Protein AF-A0A7S1IGG2-F1 (afdb_monomer)

Secondary structure (DSSP, 8-state):
------TT-EEEE---SS-GGGTT-EEEEEEEETTTEEEEEETTT--EEEEEGGGEEEEPTTT--EEE------------HHHHHHHHHHHHHHHHHHTHHHHHHHHHHHHHHHH---BPPPHHHHHHHHHHHHS---HHHHHHHHHHHHHHHHHHHHB-STT-B-HHHHHHHHHHHHHHHHHHHHHHHHHHHHHHHHHHH-TTBHHHHHHHHHHHHHHHHHHHHHHHHHHHHHHHHHHHT--TT--HHHHHHHHHHHHHHHHHHHHHHHHHHHHHHHHHHHHTT---HHHHHHHHHHHHHHHHHHHHHHHHHHHHHHHHHHHHHHHHHHHHHHHHHHHHHH--

Foldseek 3Di:
DQDDQDQFFKKAFADDPPCHVRHRFIWGFHDDDPPQWTWTQTPPPRDTDIDGLQRIWTQDPVPRDTHRNDRPDPPVPPCDVVNVVVVVVVVVVVVCVVPVVLVVLLVLLQCCLVPQQFDAFDPVLVVQLVVLLVPQDCPQLVVLVVQLVVLVVQLVVQQDPPRDHDPSNVVSVVSNVVSVVSNVVSVVVSLLSNLVSLLSQALRHSVNVVVLNVLLVVLQVQLVVQLVVQLVVVVVVCVVVDDPPDDPLNVVVVSLVSSLVSSVVSLVRSLVVSLVVSLVSNVSNVDDPVSSVVVSVSSSSNSVSVSVVVSVVSVVVSVVVSVVVVVVVVVVVVVVVVVVVVVD

pLDDT: mean 89.59, std 11.82, range [34.84, 98.5]

Nearest PDB structures (foldseek):
  8i0p-assembly1_K  TM=9.020E-01  e=3.051E-02  Homo sapiens
  2ckk-assembly1_A  TM=7.744E-01  e=2.079E-02  Homo sapiens
  7abi-assembly1_7  TM=7.830E-01  e=2.734E-02  Homo sapiens
  9coj-assembly1_A  TM=7.650E-01  e=9.124E-02  Homo sapiens
  3ja6-assembly1_I  TM=2.395E-01  e=7.727E-01  Escherichia coli

Structure (mmCIF, N/CA/C/O backbone):
data_AF-A0A7S1IGG2-F1
#
_entry.id   AF-A0A7S1IGG2-F1
#
loop_
_atom_site.group_PDB
_atom_site.id
_atom_site.type_symbol
_atom_site.label_atom_id
_atom_site.label_alt_id
_atom_site.label_comp_id
_atom_site.label_asym_id
_atom_site.label_entity_id
_atom_site.label_seq_id
_atom_site.pdbx_PDB_ins_code
_atom_site.Cartn_x
_atom_site.Cartn_y
_atom_site.Cartn_z
_atom_site.occupancy
_atom_site.B_iso_or_equiv
_atom_site.auth_seq_id
_atom_site.auth_comp_id
_atom_site.auth_asym_id
_atom_site.auth_atom_id
_atom_site.pdbx_PDB_model_num
ATOM 1 N N . PHE A 1 1 ? 32.344 -9.888 -45.977 1.00 34.84 1 PHE A N 1
ATOM 2 C CA . PHE A 1 1 ? 33.758 -9.487 -45.906 1.00 34.84 1 PHE A CA 1
ATOM 3 C C . PHE A 1 1 ? 33.872 -8.243 -45.039 1.00 34.84 1 PHE A C 1
ATOM 5 O O . PHE A 1 1 ? 33.884 -7.132 -45.547 1.00 34.84 1 PHE A O 1
ATOM 12 N N . PHE A 1 2 ? 33.835 -8.428 -43.722 1.00 43.66 2 PHE A N 1
ATOM 13 C CA . PHE A 1 2 ? 34.259 -7.420 -42.754 1.00 43.66 2 PHE A CA 1
ATOM 14 C C . PHE A 1 2 ? 35.382 -8.106 -41.992 1.00 43.66 2 PHE A C 1
ATOM 16 O O . PHE A 1 2 ? 35.105 -8.991 -41.184 1.00 43.66 2 PHE A O 1
ATOM 23 N N . ASP A 1 3 ? 36.623 -7.809 -42.365 1.00 50.12 3 ASP A N 1
ATOM 24 C CA . ASP A 1 3 ? 37.786 -8.456 -41.771 1.00 50.12 3 ASP A CA 1
ATOM 25 C C . ASP A 1 3 ? 37.881 -8.056 -40.301 1.00 50.12 3 ASP A C 1
ATOM 27 O O . ASP A 1 3 ? 38.115 -6.900 -39.940 1.00 50.12 3 ASP A O 1
ATOM 31 N N . MET A 1 4 ? 37.599 -9.037 -39.446 1.00 68.75 4 MET A N 1
ATOM 32 C CA . MET A 1 4 ? 37.870 -8.969 -38.024 1.00 68.75 4 MET A CA 1
ATOM 33 C C . MET A 1 4 ? 39.382 -8.959 -37.848 1.00 68.75 4 MET A C 1
ATOM 35 O O . MET A 1 4 ? 40.045 -9.883 -38.303 1.00 68.75 4 MET A O 1
ATOM 39 N N . VAL A 1 5 ? 39.894 -7.948 -37.148 1.00 82.00 5 VAL A N 1
ATOM 40 C CA . VAL A 1 5 ? 41.278 -7.913 -36.666 1.00 82.00 5 VAL A CA 1
ATOM 41 C C . VAL A 1 5 ? 41.588 -9.239 -35.965 1.00 82.00 5 VAL A C 1
ATOM 43 O O . VAL A 1 5 ? 40.986 -9.551 -34.929 1.00 82.00 5 VAL A O 1
ATOM 46 N N . ALA A 1 6 ? 42.478 -10.034 -36.548 1.00 88.00 6 ALA A N 1
ATOM 47 C CA . ALA A 1 6 ? 42.862 -11.337 -36.040 1.00 88.00 6 ALA A CA 1
ATOM 48 C C . ALA A 1 6 ? 44.016 -11.210 -35.041 1.00 88.00 6 ALA A C 1
ATOM 50 O O . ALA A 1 6 ? 44.803 -10.261 -35.049 1.00 88.00 6 ALA A O 1
ATOM 51 N N . VAL A 1 7 ? 44.124 -12.194 -34.148 1.00 90.19 7 VAL A N 1
ATOM 52 C CA . VAL A 1 7 ? 45.322 -12.330 -33.314 1.00 90.19 7 VAL A CA 1
ATOM 53 C C . VAL A 1 7 ? 46.504 -12.612 -34.239 1.00 90.19 7 VAL A C 1
ATOM 55 O O . VAL A 1 7 ? 46.461 -13.556 -35.022 1.00 90.19 7 VAL A O 1
ATOM 58 N N . GLY A 1 8 ? 47.548 -11.793 -34.136 1.00 90.38 8 GLY A N 1
ATOM 59 C CA . GLY A 1 8 ? 48.715 -11.825 -35.015 1.00 90.38 8 GLY A CA 1
ATOM 60 C C . GLY A 1 8 ? 48.795 -10.666 -36.009 1.00 90.38 8 GLY A C 1
ATOM 61 O O . GLY A 1 8 ? 49.895 -10.400 -36.490 1.00 90.38 8 GLY A O 1
ATOM 62 N N . ASP A 1 9 ? 47.701 -9.940 -36.255 1.00 93.00 9 ASP A N 1
ATOM 63 C CA . ASP A 1 9 ? 47.701 -8.812 -37.192 1.00 93.00 9 ASP A CA 1
ATOM 64 C C . ASP A 1 9 ? 48.543 -7.640 -36.675 1.00 93.00 9 ASP A C 1
ATOM 66 O O . ASP A 1 9 ? 48.583 -7.349 -35.470 1.00 93.00 9 ASP A O 1
ATOM 70 N N . THR A 1 10 ? 49.185 -6.931 -37.606 1.00 93.12 10 THR A N 1
ATOM 71 C CA . THR A 1 10 ? 49.865 -5.667 -37.321 1.00 93.12 10 THR A CA 1
ATOM 72 C C . THR A 1 10 ? 48.882 -4.513 -37.484 1.00 93.12 10 THR A C 1
ATOM 74 O O . THR A 1 10 ? 48.269 -4.322 -38.535 1.00 93.12 10 THR A O 1
ATOM 77 N N . VAL A 1 11 ? 48.755 -3.712 -36.432 1.00 94.56 11 VAL A N 1
ATOM 78 C CA . VAL A 1 11 ? 47.875 -2.549 -36.370 1.00 94.56 11 VAL A CA 1
ATOM 79 C C . VAL A 1 11 ? 48.668 -1.284 -36.059 1.00 94.56 11 VAL A C 1
ATOM 81 O O . VAL A 1 11 ? 49.706 -1.323 -35.399 1.00 94.56 11 VAL A O 1
ATOM 84 N N . VAL A 1 12 ? 48.161 -0.143 -36.512 1.00 95.19 12 VAL A N 1
ATOM 85 C CA . VAL A 1 12 ? 48.614 1.185 -36.096 1.00 95.19 12 VAL A CA 1
ATOM 86 C C . VAL A 1 12 ? 47.643 1.720 -35.060 1.00 95.19 12 VAL A C 1
ATOM 88 O O . VAL A 1 12 ? 46.429 1.739 -35.273 1.00 95.19 12 VAL A O 1
ATOM 91 N N . VAL A 1 13 ? 48.182 2.163 -33.932 1.00 93.31 13 VAL A N 1
ATOM 92 C CA . VAL A 1 13 ? 47.396 2.765 -32.856 1.00 93.31 13 VAL A CA 1
ATOM 93 C C . VAL A 1 13 ? 47.042 4.201 -33.220 1.00 93.31 13 VAL A C 1
ATOM 95 O O . VAL A 1 13 ? 47.894 4.957 -33.677 1.00 93.31 13 VAL A O 1
ATOM 98 N N . HIS A 1 14 ? 45.803 4.621 -32.989 1.00 92.81 14 HIS A N 1
ATOM 99 C CA . HIS A 1 14 ? 45.383 5.999 -33.224 1.00 92.81 14 HIS A CA 1
ATOM 100 C C . HIS A 1 14 ? 44.313 6.438 -32.214 1.00 92.81 14 HIS A C 1
ATOM 102 O O . HIS A 1 14 ? 43.625 5.617 -31.615 1.00 92.81 14 HIS A O 1
ATOM 108 N N . GLY A 1 15 ? 44.149 7.749 -32.009 1.00 90.25 15 GLY A N 1
ATOM 109 C CA . GLY A 1 15 ? 43.026 8.298 -31.240 1.00 90.25 15 GLY A CA 1
ATOM 110 C C . GLY A 1 15 ? 43.069 8.083 -29.719 1.00 90.25 15 GLY A C 1
ATOM 111 O O . GLY A 1 15 ? 42.089 8.386 -29.034 1.00 90.25 15 GLY A O 1
ATOM 112 N N . LEU A 1 16 ? 44.184 7.615 -29.145 1.00 90.50 16 LEU A N 1
ATOM 113 C CA . LEU A 1 16 ? 44.326 7.489 -27.694 1.00 90.50 16 LEU A CA 1
ATOM 114 C C . LEU A 1 16 ? 44.445 8.871 -27.041 1.00 90.50 16 LEU A C 1
ATOM 116 O O . LEU A 1 16 ? 45.382 9.621 -27.311 1.00 90.50 16 LEU A O 1
ATOM 120 N N . ARG A 1 17 ? 43.502 9.197 -26.147 1.00 87.31 17 ARG A N 1
ATOM 121 C CA . ARG A 1 17 ? 43.499 10.462 -25.386 1.00 87.31 17 ARG A CA 1
ATOM 122 C C . ARG A 1 17 ? 44.396 10.420 -24.149 1.00 87.31 17 ARG A C 1
ATOM 124 O O . ARG A 1 17 ? 45.065 11.397 -23.853 1.00 87.31 17 ARG A O 1
ATOM 131 N N . SER A 1 18 ? 44.393 9.300 -23.426 1.00 86.62 18 SER A N 1
ATOM 132 C CA . SER A 1 18 ? 45.139 9.121 -22.169 1.00 86.62 18 SER A CA 1
ATOM 133 C C . SER A 1 18 ? 46.575 8.631 -22.365 1.00 86.62 18 SER A C 1
ATOM 135 O O . SER A 1 18 ? 47.336 8.580 -21.407 1.00 86.62 18 SER A O 1
ATOM 137 N N . ALA A 1 19 ? 46.922 8.222 -23.584 1.00 90.69 19 ALA A N 1
ATOM 138 C CA . ALA A 1 19 ? 48.218 7.653 -23.933 1.00 90.69 19 ALA A CA 1
ATOM 139 C C . ALA A 1 19 ? 48.609 8.089 -25.354 1.00 90.69 19 ALA A C 1
ATOM 141 O O . ALA A 1 19 ? 48.925 7.272 -26.220 1.00 90.69 19 ALA A O 1
ATOM 142 N N . SER A 1 20 ? 48.490 9.395 -25.611 1.00 91.81 20 SER A N 1
ATOM 143 C CA . SER A 1 20 ? 48.652 9.989 -26.940 1.00 91.81 20 SER A CA 1
ATOM 144 C C . SER A 1 20 ? 50.052 9.801 -27.519 1.00 91.81 20 SER A C 1
ATOM 146 O O . SER A 1 20 ? 50.191 9.782 -28.738 1.00 91.81 20 SER A O 1
ATOM 148 N N . GLN A 1 21 ? 51.059 9.582 -26.669 1.00 94.00 21 GLN A N 1
ATOM 149 C CA . GLN A 1 21 ? 52.429 9.268 -27.074 1.00 94.00 21 GLN A CA 1
ATOM 150 C C . GLN A 1 21 ? 52.558 7.961 -27.873 1.00 94.00 21 GLN A C 1
ATOM 152 O O . GLN A 1 21 ? 53.578 7.750 -28.516 1.00 94.00 21 GLN A O 1
ATOM 157 N N . HIS A 1 22 ? 51.549 7.084 -27.837 1.00 92.88 22 HIS A N 1
ATOM 158 C CA . HIS A 1 22 ? 51.535 5.833 -28.602 1.00 92.88 22 HIS A CA 1
ATOM 159 C C . HIS A 1 22 ? 50.719 5.925 -29.899 1.00 92.88 22 HIS A C 1
ATOM 161 O O . HIS A 1 22 ? 50.630 4.941 -30.628 1.00 92.88 22 HIS A O 1
ATOM 167 N N . ASN A 1 23 ? 50.119 7.078 -30.214 1.00 93.62 23 ASN A N 1
ATOM 168 C CA . ASN A 1 23 ? 49.432 7.263 -31.493 1.00 93.62 23 ASN A CA 1
ATOM 169 C C . ASN A 1 23 ? 50.453 7.260 -32.643 1.00 93.62 23 ASN A C 1
ATOM 171 O O . ASN A 1 23 ? 51.456 7.964 -32.591 1.00 93.62 23 ASN A O 1
ATOM 175 N N . GLY A 1 24 ? 50.181 6.478 -33.685 1.00 92.12 24 GLY A N 1
ATOM 176 C CA . GLY A 1 24 ? 51.071 6.232 -34.819 1.00 92.12 24 GLY A CA 1
ATOM 177 C C . GLY A 1 24 ? 51.999 5.027 -34.639 1.00 92.12 24 GLY A C 1
ATOM 178 O O . GLY A 1 24 ? 52.600 4.589 -35.616 1.00 92.12 24 GLY A O 1
ATOM 179 N N . ALA A 1 25 ? 52.095 4.457 -33.434 1.00 95.31 25 ALA A N 1
ATOM 180 C CA . ALA A 1 25 ? 52.963 3.313 -33.188 1.00 95.31 25 ALA A CA 1
ATOM 181 C C . ALA A 1 25 ? 52.385 2.021 -33.787 1.00 95.31 25 ALA A C 1
ATOM 183 O O . ALA A 1 25 ? 51.174 1.774 -33.725 1.00 95.31 25 ALA A O 1
ATOM 184 N N . LYS A 1 26 ? 53.270 1.185 -34.344 1.00 95.62 26 LYS A N 1
ATOM 185 C CA . LYS A 1 26 ? 52.933 -0.162 -34.813 1.00 95.62 26 LYS A CA 1
ATOM 186 C C . LYS A 1 26 ? 52.868 -1.121 -33.634 1.00 95.62 26 LYS A C 1
ATOM 188 O O . LYS A 1 26 ? 53.724 -1.107 -32.748 1.00 95.62 26 LYS A O 1
ATOM 193 N N . ALA A 1 27 ? 51.847 -1.960 -33.629 1.00 96.25 27 ALA A N 1
ATOM 194 C CA . ALA A 1 27 ? 51.648 -2.960 -32.603 1.00 96.25 27 ALA A CA 1
ATOM 195 C C . ALA A 1 27 ? 51.101 -4.248 -33.205 1.00 96.25 27 ALA A C 1
ATOM 197 O O . ALA A 1 27 ? 50.410 -4.227 -34.222 1.00 96.25 27 ALA A O 1
ATOM 198 N N . ARG A 1 28 ? 51.374 -5.371 -32.546 1.00 95.75 28 ARG A N 1
ATOM 199 C CA . ARG A 1 28 ? 50.803 -6.669 -32.899 1.00 95.75 28 ARG A CA 1
ATOM 200 C C . ARG A 1 28 ? 49.651 -7.009 -31.971 1.00 95.75 28 ARG A C 1
ATOM 202 O O . ARG A 1 28 ? 49.749 -6.826 -30.758 1.00 95.75 28 ARG A O 1
ATOM 209 N N . VAL A 1 29 ? 48.567 -7.534 -32.524 1.00 94.50 29 VAL A N 1
ATOM 210 C CA . VAL A 1 29 ? 47.410 -7.972 -31.739 1.00 94.50 29 VAL A CA 1
ATOM 211 C C . VAL A 1 29 ? 47.737 -9.303 -31.074 1.00 94.50 29 VAL A C 1
ATOM 213 O O . VAL A 1 29 ? 47.918 -10.314 -31.745 1.00 94.50 29 VAL A O 1
ATOM 216 N N . VAL A 1 30 ? 47.822 -9.307 -29.744 1.00 95.19 30 VAL A N 1
ATOM 217 C CA . VAL A 1 30 ? 48.187 -10.494 -28.954 1.00 95.19 30 VAL A CA 1
ATOM 218 C C . VAL A 1 30 ? 46.950 -11.270 -28.528 1.00 95.19 30 VAL A C 1
ATOM 220 O O . VAL A 1 30 ? 46.967 -12.497 -28.491 1.00 95.19 30 VAL A O 1
ATOM 223 N N . MET A 1 31 ? 45.871 -10.567 -28.181 1.00 90.75 31 MET A N 1
ATOM 224 C CA . MET A 1 31 ? 44.663 -11.201 -27.663 1.00 90.75 31 MET A CA 1
ATOM 225 C C . MET A 1 31 ? 43.427 -10.338 -27.910 1.00 90.75 31 MET A C 1
ATOM 227 O O . MET A 1 31 ? 43.463 -9.119 -27.728 1.00 90.75 31 MET A O 1
ATOM 231 N N . LYS A 1 32 ? 42.314 -10.986 -28.263 1.00 89.69 32 LYS A N 1
ATOM 232 C CA . LYS A 1 32 ? 40.982 -10.375 -28.311 1.00 89.69 32 LYS A CA 1
ATOM 233 C C . LYS A 1 32 ? 40.261 -10.627 -26.985 1.00 89.69 32 LYS A C 1
ATOM 235 O O . LYS A 1 32 ? 40.176 -11.766 -26.536 1.00 89.69 32 LYS A O 1
ATOM 240 N N . GLU A 1 33 ? 39.763 -9.572 -26.353 1.00 84.38 33 GLU A N 1
ATOM 241 C CA . GLU A 1 33 ? 39.003 -9.618 -25.101 1.00 84.38 33 GLU A CA 1
ATOM 242 C C . GLU A 1 33 ? 37.507 -9.366 -25.369 1.00 84.38 33 GLU A C 1
ATOM 244 O O . GLU A 1 33 ? 37.110 -8.897 -26.437 1.00 84.38 33 GLU A O 1
ATOM 249 N N . ILE A 1 34 ? 36.660 -9.682 -24.390 1.00 72.38 34 ILE A N 1
ATOM 250 C CA . ILE A 1 34 ? 35.204 -9.491 -24.446 1.00 72.38 34 ILE A CA 1
ATOM 251 C C . ILE A 1 34 ? 34.878 -7.979 -24.552 1.00 72.38 34 ILE A C 1
ATOM 253 O O . ILE A 1 34 ? 35.551 -7.160 -23.919 1.00 72.38 34 ILE A O 1
ATOM 257 N N . LEU A 1 35 ? 33.834 -7.608 -25.313 1.00 69.00 35 LEU A N 1
ATOM 258 C CA . LEU A 1 35 ? 33.357 -6.222 -25.539 1.00 69.00 35 LEU A CA 1
ATOM 259 C C . LEU A 1 35 ? 34.326 -5.306 -26.329 1.00 69.00 35 LEU A C 1
ATOM 261 O O . LEU A 1 35 ? 34.641 -4.201 -25.877 1.00 69.00 35 LEU A O 1
ATOM 265 N N . ASP A 1 36 ? 34.790 -5.742 -27.505 1.00 79.56 36 ASP A N 1
ATOM 266 C CA . ASP A 1 36 ? 35.565 -4.934 -28.477 1.00 79.56 36 ASP A CA 1
ATOM 267 C C . ASP A 1 36 ? 36.892 -4.345 -27.974 1.00 79.56 36 ASP A C 1
ATOM 269 O O . ASP A 1 36 ? 37.388 -3.330 -28.486 1.00 79.56 36 ASP A 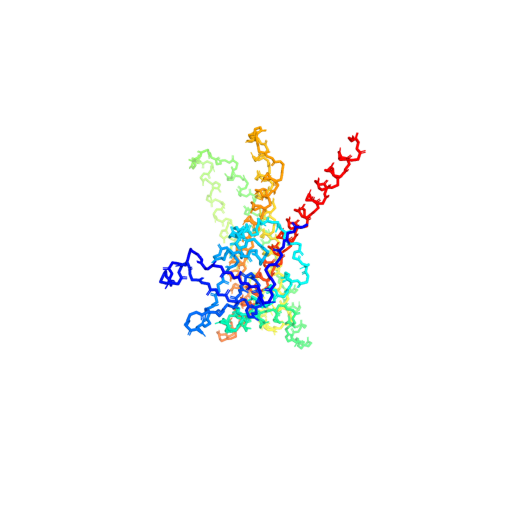O 1
ATOM 273 N N . LYS A 1 37 ? 37.497 -4.984 -26.969 1.00 87.62 37 LYS A N 1
ATOM 274 C CA . LYS A 1 37 ? 38.817 -4.613 -26.453 1.00 87.62 37 LYS A CA 1
ATOM 275 C C . LYS A 1 37 ? 39.869 -5.607 -26.925 1.00 87.62 37 LYS A C 1
ATOM 277 O O . LYS A 1 37 ? 39.646 -6.811 -26.938 1.00 87.62 37 LYS A O 1
ATOM 282 N N . TYR A 1 38 ? 41.032 -5.086 -27.285 1.00 93.25 38 TYR A N 1
ATOM 283 C CA . TYR A 1 38 ? 42.168 -5.848 -27.780 1.00 93.25 38 TYR A CA 1
ATOM 284 C C . TYR A 1 38 ? 43.378 -5.542 -26.910 1.00 93.25 38 TYR A C 1
ATOM 286 O O . TYR A 1 38 ? 43.599 -4.391 -26.520 1.00 93.25 38 TYR A O 1
ATOM 294 N N . ILE A 1 39 ? 44.153 -6.578 -26.605 1.00 94.31 39 ILE A N 1
ATOM 295 C CA . ILE A 1 39 ? 45.490 -6.423 -26.047 1.00 94.31 39 ILE A CA 1
ATOM 296 C C . ILE A 1 39 ? 46.460 -6.449 -27.216 1.00 94.31 39 ILE A C 1
ATOM 298 O O . ILE A 1 39 ? 46.593 -7.461 -27.909 1.00 94.31 39 ILE A O 1
ATOM 302 N N . ILE A 1 40 ? 47.122 -5.321 -27.421 1.00 95.50 40 ILE A N 1
ATOM 303 C CA . ILE A 1 40 ? 48.171 -5.157 -28.418 1.00 95.50 40 ILE A CA 1
ATOM 304 C C . ILE A 1 40 ? 49.528 -5.056 -27.729 1.00 95.50 40 ILE A C 1
ATOM 306 O O . ILE A 1 40 ? 49.611 -4.623 -26.580 1.00 95.50 40 ILE A O 1
ATOM 310 N N . GLU A 1 41 ? 50.588 -5.426 -28.429 1.00 96.75 41 GLU A N 1
ATOM 311 C CA . GLU A 1 41 ? 51.969 -5.283 -27.980 1.00 96.75 41 GLU A CA 1
ATOM 312 C C . GLU A 1 41 ? 52.721 -4.399 -28.973 1.00 96.75 41 GLU A C 1
ATOM 314 O O . GLU A 1 41 ? 52.772 -4.701 -30.164 1.00 96.75 41 GLU A O 1
ATOM 319 N N . LEU A 1 42 ? 53.228 -3.264 -28.491 1.00 95.62 42 LEU A N 1
ATOM 320 C CA . LEU A 1 42 ? 53.945 -2.280 -29.304 1.00 95.62 42 LEU A CA 1
ATOM 321 C C . LEU A 1 42 ? 55.270 -2.866 -29.805 1.00 95.62 42 LEU A C 1
ATOM 323 O O . LEU A 1 42 ? 56.053 -3.367 -29.001 1.00 95.62 42 LEU A O 1
ATOM 327 N N . GLU A 1 43 ? 55.548 -2.764 -31.107 1.00 93.69 43 GLU A N 1
ATOM 328 C CA . GLU A 1 43 ? 56.741 -3.380 -31.714 1.00 93.69 43 GLU A CA 1
ATOM 329 C C . GLU A 1 43 ? 58.051 -2.734 -31.236 1.00 93.69 43 GLU A C 1
ATOM 331 O O . GLU A 1 43 ? 59.059 -3.420 -31.093 1.00 93.69 43 GLU A O 1
ATOM 336 N N . GLU A 1 44 ? 58.041 -1.430 -30.942 1.00 89.56 44 GLU A N 1
ATOM 337 C CA . GLU A 1 44 ? 59.244 -0.693 -30.531 1.00 89.56 44 GLU A CA 1
ATOM 338 C C . GLU A 1 44 ? 59.587 -0.862 -29.046 1.00 89.56 44 GLU A C 1
ATOM 340 O O . GLU A 1 44 ? 60.758 -0.857 -28.675 1.00 89.56 44 GLU A O 1
ATOM 345 N N . SER A 1 45 ? 58.577 -0.990 -28.180 1.00 91.31 45 SER A N 1
ATOM 346 C CA . SER A 1 45 ? 58.769 -0.966 -26.724 1.00 91.31 45 SER A CA 1
ATOM 347 C C . SER A 1 45 ? 58.424 -2.275 -26.017 1.00 91.31 45 SER A C 1
ATOM 349 O O . SER A 1 45 ? 58.640 -2.379 -24.809 1.00 91.31 45 SER A O 1
ATOM 351 N N . GLY A 1 46 ? 57.806 -3.240 -26.708 1.00 92.38 46 GLY A N 1
ATOM 352 C CA . GLY A 1 46 ? 57.258 -4.464 -26.107 1.00 92.38 46 GLY A CA 1
ATOM 353 C C . GLY A 1 46 ? 56.143 -4.210 -25.082 1.00 92.38 46 GLY A C 1
ATOM 354 O O . GLY A 1 46 ? 55.733 -5.108 -24.350 1.00 92.38 46 GLY A O 1
ATOM 355 N N . THR A 1 47 ? 55.654 -2.971 -24.968 1.00 94.25 47 THR A N 1
ATOM 356 C CA . THR A 1 47 ? 54.646 -2.611 -23.967 1.00 94.25 47 THR A CA 1
ATOM 357 C C . THR A 1 47 ? 53.272 -3.081 -24.422 1.00 94.25 47 THR A C 1
ATOM 359 O O . THR A 1 47 ? 52.855 -2.820 -25.552 1.00 94.25 47 THR A O 1
ATOM 362 N N . ARG A 1 48 ? 52.539 -3.737 -23.518 1.00 94.81 48 ARG A N 1
ATOM 363 C CA . ARG A 1 48 ? 51.172 -4.191 -23.780 1.00 94.81 48 ARG A CA 1
ATOM 364 C C . ARG A 1 48 ? 50.156 -3.116 -23.437 1.00 94.81 48 ARG A C 1
ATOM 366 O O . ARG A 1 48 ? 50.145 -2.602 -22.320 1.00 94.81 48 ARG A O 1
ATOM 373 N N . LEU A 1 49 ? 49.271 -2.813 -24.380 1.00 93.75 49 LEU A N 1
ATOM 374 C CA . LEU A 1 49 ? 48.200 -1.837 -24.212 1.00 93.75 49 LEU A CA 1
ATOM 375 C C . LEU A 1 49 ? 46.845 -2.476 -24.483 1.00 93.75 49 LEU A C 1
ATOM 377 O O . LEU A 1 49 ? 46.675 -3.252 -25.420 1.00 93.75 49 LEU A O 1
ATOM 381 N N . LYS A 1 50 ? 45.862 -2.101 -23.664 1.00 94.44 50 LYS A N 1
ATOM 382 C CA . LYS A 1 50 ? 44.463 -2.479 -23.849 1.00 94.44 50 LYS A CA 1
ATOM 383 C C . LYS A 1 50 ? 43.737 -1.351 -24.566 1.00 94.44 50 LYS A C 1
ATOM 385 O O . LYS A 1 50 ? 43.542 -0.280 -23.988 1.00 94.44 50 LYS A O 1
ATOM 390 N N . ILE A 1 51 ? 43.331 -1.588 -25.807 1.00 93.19 51 ILE A N 1
ATOM 391 C CA . ILE A 1 51 ? 42.714 -0.572 -26.666 1.00 93.19 51 ILE A CA 1
ATOM 392 C C . ILE A 1 51 ? 41.416 -1.079 -27.290 1.00 93.19 51 ILE A C 1
ATOM 394 O O . ILE A 1 51 ? 41.156 -2.277 -27.347 1.00 93.19 51 ILE A O 1
ATOM 398 N N . LYS A 1 52 ? 40.560 -0.151 -27.713 1.00 90.56 52 LYS A N 1
ATOM 399 C CA . LYS A 1 52 ? 39.308 -0.467 -28.409 1.00 90.56 52 LYS A CA 1
ATOM 400 C C . LYS A 1 52 ? 39.545 -0.610 -29.911 1.00 90.56 52 LYS A C 1
ATOM 402 O O . LYS A 1 52 ? 40.439 0.047 -30.438 1.00 90.56 52 LYS A O 1
ATOM 407 N N . ALA A 1 53 ? 38.677 -1.359 -30.591 1.00 88.56 53 ALA A N 1
ATOM 408 C CA . ALA A 1 53 ? 38.668 -1.495 -32.055 1.00 88.56 53 ALA A CA 1
ATOM 409 C C . ALA A 1 53 ? 38.754 -0.154 -32.813 1.00 88.56 53 ALA A C 1
ATOM 411 O O . ALA A 1 53 ? 39.490 -0.035 -33.786 1.00 88.56 53 ALA A O 1
ATOM 412 N N . GLU A 1 54 ? 38.037 0.869 -32.334 1.00 87.81 54 GLU A N 1
ATOM 413 C CA . GLU A 1 54 ? 37.984 2.212 -32.941 1.00 87.81 54 GLU A CA 1
ATOM 414 C C . GLU A 1 54 ? 39.322 2.973 -32.913 1.00 87.81 54 GLU A C 1
ATOM 416 O O . GLU A 1 54 ? 39.515 3.906 -33.687 1.00 87.81 54 GLU A O 1
ATOM 421 N N . ASN A 1 55 ? 40.248 2.562 -32.043 1.00 91.94 55 ASN A N 1
ATOM 422 C CA . ASN A 1 55 ? 41.559 3.190 -31.852 1.00 91.94 55 ASN A CA 1
ATOM 423 C C . ASN A 1 55 ? 42.690 2.417 -32.553 1.00 91.94 55 ASN A C 1
ATOM 425 O O . ASN A 1 55 ? 43.866 2.596 -32.234 1.00 91.94 55 ASN A O 1
ATOM 429 N N . MET A 1 56 ? 42.337 1.520 -33.470 1.00 90.25 56 MET A N 1
ATOM 430 C CA . MET A 1 56 ? 43.274 0.758 -34.289 1.00 90.25 56 MET A CA 1
ATOM 431 C C . MET A 1 56 ? 43.016 1.056 -35.757 1.00 90.25 56 MET A C 1
ATOM 433 O O . MET A 1 56 ? 41.907 1.454 -36.119 1.00 90.25 56 MET A O 1
ATOM 437 N N . HIS A 1 57 ? 44.025 0.827 -36.591 1.00 91.31 57 HIS A N 1
ATOM 438 C CA . HIS A 1 57 ? 43.928 0.688 -38.041 1.00 91.31 57 HIS A CA 1
ATOM 439 C C . HIS A 1 57 ? 44.751 -0.530 -38.462 1.00 91.31 57 HIS A C 1
ATOM 441 O O . HIS A 1 57 ? 45.882 -0.677 -38.006 1.00 91.31 57 HIS A O 1
ATOM 447 N N . VAL A 1 58 ? 44.201 -1.416 -39.289 1.00 90.31 58 VAL A N 1
ATOM 448 C CA . VAL A 1 58 ? 44.896 -2.645 -39.716 1.00 90.31 58 VAL A CA 1
ATOM 449 C C . VAL A 1 58 ? 45.855 -2.309 -40.847 1.00 90.31 58 VAL A C 1
ATOM 451 O O . VAL A 1 58 ? 45.495 -1.564 -41.756 1.00 90.31 58 VAL A O 1
ATOM 454 N N . ILE A 1 59 ? 47.073 -2.843 -40.796 1.00 88.00 59 ILE A N 1
ATOM 455 C CA . ILE A 1 59 ? 48.014 -2.753 -41.911 1.00 88.00 59 ILE A CA 1
ATOM 456 C C . ILE A 1 59 ? 47.830 -3.992 -42.780 1.00 88.00 59 ILE A C 1
ATOM 458 O O . ILE A 1 59 ? 48.007 -5.110 -42.303 1.00 88.00 59 ILE A O 1
ATOM 462 N N . ASP A 1 60 ? 47.493 -3.796 -44.052 1.00 84.00 60 ASP A N 1
ATOM 463 C CA . ASP A 1 60 ? 47.434 -4.892 -45.018 1.00 84.00 60 ASP A CA 1
ATOM 464 C C . ASP A 1 60 ? 48.849 -5.469 -45.232 1.00 84.00 60 ASP A C 1
ATOM 466 O O . ASP A 1 60 ? 49.748 -4.732 -45.653 1.00 84.00 60 ASP A O 1
ATOM 470 N N . PRO A 1 61 ? 49.082 -6.767 -44.961 1.00 80.12 61 PRO A N 1
ATOM 471 C CA . PRO A 1 61 ? 50.402 -7.375 -45.098 1.00 80.12 61 PRO A CA 1
ATOM 472 C C . PRO A 1 61 ? 50.902 -7.426 -46.549 1.00 80.12 61 PRO A C 1
ATOM 474 O O . PRO A 1 61 ? 52.110 -7.495 -46.764 1.00 80.12 61 PRO A O 1
ATOM 477 N N . ALA A 1 62 ? 50.010 -7.390 -47.545 1.00 82.12 62 ALA A N 1
ATOM 478 C CA . ALA A 1 62 ? 50.376 -7.457 -48.958 1.00 82.12 62 ALA A CA 1
ATOM 479 C C . ALA A 1 62 ? 50.757 -6.087 -49.536 1.00 82.12 62 ALA A C 1
ATOM 481 O O . ALA A 1 62 ? 51.639 -5.997 -50.389 1.00 82.12 62 ALA A O 1
ATOM 482 N N . THR A 1 63 ? 50.093 -5.019 -49.087 1.00 84.44 63 THR A N 1
ATOM 483 C CA . THR A 1 63 ? 50.243 -3.675 -49.673 1.00 84.44 63 THR A CA 1
ATOM 484 C C . THR A 1 63 ? 50.906 -2.666 -48.738 1.00 84.44 63 THR A C 1
ATOM 486 O O . THR A 1 63 ? 51.319 -1.596 -49.181 1.00 84.44 63 THR A O 1
ATOM 489 N N . GLY A 1 64 ? 51.003 -2.974 -47.441 1.00 82.88 64 GLY A N 1
ATOM 490 C CA . GLY A 1 64 ? 51.436 -2.036 -46.406 1.00 82.88 64 GLY A CA 1
ATOM 491 C C . GLY A 1 64 ? 50.455 -0.880 -46.175 1.00 82.88 64 GLY A C 1
ATOM 492 O O . GLY A 1 64 ? 50.771 0.045 -45.425 1.00 82.88 64 GLY A O 1
ATOM 493 N N . ALA A 1 65 ? 49.283 -0.900 -46.818 1.00 84.69 65 ALA A N 1
ATOM 494 C CA . ALA A 1 65 ? 48.295 0.156 -46.702 1.00 84.69 65 ALA A CA 1
ATOM 495 C C . ALA A 1 65 ? 47.628 0.127 -45.321 1.00 84.69 65 ALA A C 1
ATOM 497 O O . ALA A 1 65 ? 47.257 -0.930 -44.809 1.00 84.69 65 ALA A O 1
ATOM 498 N N . VAL A 1 66 ? 47.450 1.310 -44.729 1.00 83.31 66 VAL A N 1
ATOM 499 C CA . VAL A 1 66 ? 46.711 1.474 -43.474 1.00 83.31 66 VAL A CA 1
ATOM 500 C C . VAL A 1 66 ? 45.222 1.495 -43.801 1.00 83.31 66 VAL A C 1
ATOM 502 O O . VAL A 1 66 ? 44.704 2.477 -44.335 1.00 83.31 66 VAL A O 1
ATOM 505 N N . ILE A 1 67 ? 44.535 0.403 -43.485 1.00 81.81 67 ILE A N 1
ATOM 506 C CA . ILE A 1 67 ? 43.093 0.273 -43.651 1.00 81.81 67 ILE A CA 1
ATOM 507 C C . ILE A 1 67 ? 42.434 0.778 -42.366 1.00 81.81 67 ILE A C 1
ATOM 509 O O . ILE A 1 67 ? 42.638 0.194 -41.293 1.00 81.81 67 ILE A O 1
ATOM 513 N N . PRO A 1 68 ? 41.630 1.856 -42.428 1.00 76.94 68 PRO A N 1
ATOM 514 C CA . PRO A 1 68 ? 40.922 2.311 -41.253 1.00 76.94 68 PRO A CA 1
ATOM 515 C C . PRO A 1 68 ? 39.936 1.229 -40.826 1.00 76.94 68 PRO A C 1
ATOM 517 O O . PRO A 1 68 ? 38.997 0.910 -41.560 1.00 76.94 68 PRO A O 1
ATOM 520 N N . THR A 1 69 ? 40.126 0.668 -39.631 1.00 71.75 69 THR A N 1
ATOM 521 C CA . THR A 1 69 ? 39.110 -0.184 -39.014 1.00 71.75 69 THR A CA 1
ATOM 522 C C . THR A 1 69 ? 37.892 0.684 -38.792 1.00 71.75 69 THR A C 1
ATOM 524 O O . THR A 1 69 ? 37.860 1.554 -37.921 1.00 71.75 69 THR A O 1
ATOM 527 N N . LYS A 1 70 ? 36.897 0.501 -39.661 1.00 60.25 70 LYS A N 1
ATOM 528 C CA . LYS A 1 70 ? 35.592 1.121 -39.509 1.00 60.25 70 LYS A CA 1
ATOM 529 C C . LYS A 1 70 ? 35.131 0.712 -38.116 1.00 60.25 70 LYS A C 1
ATOM 531 O O . LYS A 1 70 ? 35.025 -0.488 -37.860 1.00 60.25 70 LYS A O 1
ATOM 536 N N . ALA A 1 71 ? 34.934 1.686 -37.217 1.00 54.00 71 ALA A N 1
ATOM 537 C CA . ALA A 1 71 ? 34.299 1.421 -35.930 1.00 54.00 71 ALA A CA 1
ATOM 538 C C . ALA A 1 71 ? 33.109 0.514 -36.236 1.00 54.00 71 ALA A C 1
ATOM 540 O O . ALA A 1 71 ? 32.403 0.848 -37.202 1.00 54.00 71 ALA A O 1
ATOM 541 N N . PRO A 1 72 ? 32.947 -0.636 -35.550 1.00 52.28 72 PRO A N 1
ATOM 542 C CA . PRO A 1 72 ? 31.811 -1.495 -35.808 1.00 52.28 72 PRO A CA 1
ATOM 543 C C . PRO A 1 72 ? 30.615 -0.561 -35.761 1.00 52.28 72 PRO A C 1
ATOM 545 O O . PRO A 1 72 ? 30.323 0.061 -34.734 1.00 52.28 72 PRO A O 1
ATOM 548 N N . GLY A 1 73 ? 30.002 -0.333 -36.930 1.00 45.69 73 GLY A N 1
ATOM 549 C CA . GLY A 1 73 ? 28.717 0.329 -36.948 1.00 45.69 73 GLY A CA 1
ATOM 550 C C . GLY A 1 73 ? 27.917 -0.472 -35.946 1.00 45.69 73 GLY A C 1
ATOM 551 O O . GLY A 1 73 ? 28.048 -1.696 -35.953 1.00 45.69 73 GLY A O 1
ATOM 552 N N . LYS A 1 74 ? 27.207 0.195 -35.036 1.00 42.03 74 LYS A N 1
ATOM 553 C CA . LYS A 1 74 ? 26.256 -0.453 -34.135 1.00 42.03 74 LYS A CA 1
ATOM 554 C C . LYS A 1 74 ? 25.195 -1.166 -34.987 1.00 42.03 74 LYS A C 1
ATOM 556 O O . LYS A 1 74 ? 24.057 -0.725 -35.068 1.00 42.03 74 LYS A O 1
ATOM 561 N N . GLN A 1 75 ? 25.571 -2.224 -35.693 1.00 40.31 75 GLN A N 1
ATOM 562 C CA . GLN A 1 75 ? 24.714 -3.341 -35.959 1.00 40.31 75 GLN A CA 1
ATOM 563 C C . GLN A 1 75 ? 24.361 -3.778 -34.554 1.00 40.31 75 GLN A C 1
ATOM 565 O O . GLN A 1 75 ? 25.246 -3.996 -33.726 1.00 40.31 75 GLN A O 1
ATOM 570 N N . ALA A 1 76 ? 23.073 -3.692 -34.248 1.00 44.41 76 ALA A N 1
ATOM 571 C CA . ALA A 1 76 ? 22.527 -4.302 -33.063 1.00 44.41 76 ALA A CA 1
ATOM 572 C C . ALA A 1 76 ? 22.884 -5.784 -33.174 1.00 44.41 76 ALA A C 1
ATOM 574 O O . ALA A 1 76 ? 22.183 -6.549 -33.824 1.00 44.41 76 ALA A O 1
ATOM 575 N N . GLU A 1 77 ? 24.060 -6.135 -32.663 1.00 45.50 77 GLU A N 1
ATOM 576 C CA . GLU A 1 77 ? 24.490 -7.500 -32.478 1.00 45.50 77 GLU A CA 1
ATOM 577 C C . GLU A 1 77 ? 23.377 -8.119 -31.649 1.00 45.50 77 GLU A C 1
ATOM 579 O O . GLU A 1 77 ? 23.035 -7.592 -30.581 1.00 45.50 77 GLU A O 1
ATOM 584 N N . ASP A 1 78 ? 22.723 -9.122 -32.234 1.00 48.19 78 ASP A N 1
ATOM 585 C CA . ASP A 1 78 ? 21.640 -9.886 -31.637 1.00 48.19 78 ASP A CA 1
ATOM 586 C C . ASP A 1 78 ? 22.167 -10.497 -30.345 1.00 48.19 78 ASP A C 1
ATOM 588 O O . ASP A 1 78 ? 22.605 -11.641 -30.312 1.00 48.19 78 ASP A O 1
ATOM 592 N N . THR A 1 79 ? 22.166 -9.709 -29.271 1.00 53.72 79 THR A N 1
ATOM 593 C CA . THR A 1 79 ? 22.582 -10.168 -27.957 1.00 53.72 79 THR A CA 1
ATOM 594 C C . THR A 1 79 ? 21.586 -11.269 -27.623 1.00 53.72 79 THR A C 1
ATOM 596 O O . THR A 1 79 ? 20.368 -10.989 -27.568 1.00 53.72 79 THR A O 1
ATOM 599 N N . PRO A 1 80 ? 22.051 -12.526 -27.500 1.00 59.28 80 PRO A N 1
ATOM 600 C CA . PRO A 1 80 ? 21.175 -13.635 -27.189 1.00 59.28 80 PRO A CA 1
ATOM 601 C C . PRO A 1 80 ? 20.381 -13.265 -25.938 1.00 59.28 80 PRO A C 1
ATOM 603 O O . PRO A 1 80 ? 20.903 -12.617 -25.030 1.00 59.28 80 PRO A O 1
ATOM 606 N N . LEU A 1 81 ? 19.100 -13.632 -25.872 1.00 59.09 81 LEU A N 1
ATOM 607 C CA . LEU A 1 81 ? 18.283 -13.364 -24.678 1.00 59.09 81 LEU A CA 1
ATOM 608 C C . LEU A 1 81 ? 18.940 -13.924 -23.395 1.00 59.09 81 LEU A C 1
ATOM 610 O O . LEU A 1 81 ? 18.706 -13.392 -22.310 1.00 59.09 81 LEU A O 1
ATOM 614 N N . GLU A 1 82 ? 19.809 -14.930 -23.538 1.00 64.44 82 GLU A N 1
ATOM 615 C CA . GLU A 1 82 ? 20.661 -15.489 -22.483 1.00 64.44 82 GLU A CA 1
ATOM 616 C C . GLU A 1 82 ? 21.644 -14.466 -21.877 1.00 64.44 82 GLU A C 1
ATOM 618 O O . GLU A 1 82 ? 21.802 -14.428 -20.654 1.00 64.44 82 GLU A O 1
ATOM 623 N N . ASP A 1 83 ? 22.224 -13.565 -22.678 1.00 71.06 83 ASP A N 1
ATOM 624 C CA . ASP A 1 83 ? 23.148 -12.530 -22.192 1.00 71.06 83 ASP A CA 1
ATOM 625 C C . ASP A 1 83 ? 22.427 -11.402 -21.449 1.00 71.06 83 ASP A C 1
ATOM 627 O O . ASP A 1 83 ? 22.949 -10.837 -20.487 1.00 71.06 83 ASP A O 1
ATOM 631 N N . LEU A 1 84 ? 21.184 -11.093 -21.827 1.00 69.00 84 LEU A N 1
ATOM 632 C CA . LEU A 1 84 ? 20.391 -10.114 -21.083 1.00 69.00 84 LEU A CA 1
ATOM 633 C C . LEU A 1 84 ? 20.082 -10.627 -19.667 1.00 69.00 84 LEU A C 1
ATOM 635 O O . LEU A 1 84 ? 20.153 -9.868 -18.698 1.00 69.00 84 LEU A O 1
ATOM 639 N N . GLY A 1 85 ? 19.782 -11.924 -19.547 1.00 75.06 85 GLY A N 1
ATOM 640 C CA . GLY A 1 85 ? 19.548 -12.585 -18.266 1.00 75.06 85 GLY A CA 1
ATOM 641 C C . GLY A 1 85 ? 20.777 -12.540 -17.361 1.00 75.06 85 GLY A C 1
ATOM 642 O O . GLY A 1 85 ? 20.662 -12.150 -16.198 1.00 75.06 85 GLY A O 1
ATOM 643 N N . SER A 1 86 ? 21.958 -12.866 -17.892 1.00 78.00 86 SER A N 1
ATOM 644 C CA . SER A 1 86 ? 23.214 -12.862 -17.128 1.00 78.00 86 SER A CA 1
ATOM 645 C C . SER A 1 86 ? 23.627 -11.449 -16.683 1.00 78.00 86 SER A C 1
ATOM 647 O O . SER A 1 86 ? 24.082 -11.253 -15.548 1.00 78.00 86 SER A O 1
ATOM 649 N N . VAL A 1 87 ? 23.384 -10.430 -17.513 1.00 81.31 87 VAL A N 1
ATOM 650 C CA . VAL A 1 87 ? 23.605 -9.017 -17.167 1.00 81.31 87 VAL A CA 1
ATOM 651 C C . VAL A 1 87 ? 22.620 -8.545 -16.091 1.00 81.31 87 VAL A C 1
ATOM 653 O O . VAL A 1 87 ? 23.030 -7.908 -15.120 1.00 81.31 87 VAL A O 1
ATOM 656 N N . MET A 1 88 ? 21.333 -8.894 -16.195 1.00 79.94 88 MET A N 1
ATOM 657 C CA . MET A 1 88 ? 20.341 -8.563 -15.164 1.00 79.94 88 MET A CA 1
ATOM 658 C C . MET A 1 88 ? 20.651 -9.247 -13.826 1.00 79.94 88 MET A C 1
ATOM 660 O O . MET A 1 88 ? 20.598 -8.597 -12.781 1.00 79.94 88 MET A O 1
ATOM 664 N N . LEU A 1 89 ? 21.031 -10.528 -13.849 1.00 82.62 89 LEU A N 1
ATOM 665 C CA . LEU A 1 89 ? 21.430 -11.289 -12.662 1.00 82.62 89 LEU A CA 1
ATOM 666 C C . LEU A 1 89 ? 22.689 -10.718 -12.009 1.00 82.62 89 LEU A C 1
ATOM 668 O O . LEU A 1 89 ? 22.702 -10.495 -10.800 1.00 82.62 89 LEU A O 1
ATOM 672 N N . SER A 1 90 ? 23.738 -10.438 -12.784 1.00 84.38 90 SER A N 1
ATOM 673 C CA . SER A 1 90 ? 24.974 -9.853 -12.247 1.00 84.38 90 SER A CA 1
ATOM 674 C C . SER A 1 90 ? 24.743 -8.449 -11.681 1.00 84.38 90 SER A C 1
ATOM 676 O O . SER A 1 90 ? 25.259 -8.129 -10.606 1.00 84.38 90 SER A O 1
ATOM 678 N N . GLY A 1 91 ? 23.888 -7.648 -12.326 1.00 86.06 91 GLY A N 1
ATOM 679 C CA . GLY A 1 91 ? 23.413 -6.369 -11.805 1.00 86.06 91 GLY A CA 1
ATOM 680 C C . GLY A 1 91 ? 22.670 -6.520 -10.476 1.00 86.06 91 GLY A C 1
ATOM 681 O O . GLY A 1 91 ? 23.030 -5.867 -9.494 1.00 86.06 91 GLY A O 1
ATOM 682 N N . ALA A 1 92 ? 21.690 -7.426 -10.405 1.00 84.25 92 ALA A N 1
ATOM 683 C CA . ALA A 1 92 ? 20.925 -7.694 -9.189 1.00 84.25 92 ALA A CA 1
ATOM 684 C C . ALA A 1 92 ? 21.823 -8.180 -8.039 1.00 84.25 92 ALA A C 1
ATOM 686 O O . ALA A 1 92 ? 21.732 -7.664 -6.925 1.00 84.25 92 ALA A O 1
ATOM 687 N N . VAL A 1 93 ? 22.754 -9.101 -8.312 1.00 88.06 93 VAL A N 1
ATOM 688 C CA . VAL A 1 93 ? 23.730 -9.595 -7.327 1.00 88.06 93 VAL A CA 1
ATOM 689 C C . VAL A 1 93 ? 24.650 -8.472 -6.852 1.00 88.06 93 VAL A C 1
ATOM 691 O O . VAL A 1 93 ? 24.923 -8.366 -5.657 1.00 88.06 93 VAL A O 1
ATOM 694 N N . SER A 1 94 ? 25.117 -7.608 -7.755 1.00 89.00 94 SER A N 1
ATOM 695 C CA . SER A 1 94 ? 25.956 -6.464 -7.390 1.00 89.00 94 SER A CA 1
ATOM 696 C C . SER A 1 94 ? 25.205 -5.476 -6.494 1.00 89.00 94 SER A C 1
ATOM 698 O O . SER A 1 94 ? 25.750 -5.011 -5.491 1.00 89.00 94 SER A O 1
ATOM 700 N N . VAL A 1 95 ? 23.946 -5.168 -6.819 1.00 86.88 95 VAL A N 1
ATOM 701 C CA . VAL A 1 95 ? 23.088 -4.302 -5.995 1.00 86.88 95 VAL A CA 1
ATOM 702 C C . VAL A 1 95 ? 22.839 -4.936 -4.630 1.00 86.88 95 VAL A C 1
ATOM 704 O O . VAL A 1 95 ? 22.958 -4.240 -3.619 1.00 86.88 95 VAL A O 1
ATOM 707 N N . ALA A 1 96 ? 22.574 -6.244 -4.592 1.00 89.88 96 ALA A N 1
ATOM 708 C CA . ALA A 1 96 ? 22.334 -6.979 -3.359 1.00 89.88 96 ALA A CA 1
ATOM 709 C C . ALA A 1 96 ? 23.566 -6.996 -2.446 1.00 89.88 96 ALA A C 1
ATOM 711 O O . ALA A 1 96 ? 23.458 -6.697 -1.260 1.00 89.88 96 ALA A O 1
ATOM 712 N N . LYS A 1 97 ? 24.758 -7.259 -3.000 1.00 91.38 97 LYS A N 1
ATOM 713 C CA . LYS A 1 97 ? 26.025 -7.221 -2.250 1.00 91.38 97 LYS A CA 1
ATOM 714 C C . LYS A 1 97 ? 26.332 -5.824 -1.719 1.00 91.38 97 LYS A C 1
ATOM 716 O O . LYS A 1 97 ? 26.727 -5.678 -0.566 1.00 91.38 97 LYS A O 1
ATOM 721 N N . ARG A 1 98 ? 26.119 -4.790 -2.539 1.00 94.50 98 ARG A N 1
ATOM 722 C CA . ARG A 1 98 ? 26.344 -3.394 -2.139 1.00 94.50 98 ARG A CA 1
ATOM 723 C C . ARG A 1 98 ? 25.364 -2.939 -1.055 1.00 94.50 98 ARG A C 1
ATOM 725 O O . ARG A 1 98 ? 25.748 -2.175 -0.178 1.00 94.50 98 ARG A O 1
ATOM 732 N N . ASN A 1 99 ? 24.122 -3.420 -1.101 1.00 94.81 99 ASN A N 1
ATOM 733 C CA . ASN A 1 99 ? 23.034 -3.005 -0.215 1.00 94.81 99 ASN A CA 1
ATOM 734 C C . ASN A 1 99 ? 22.444 -4.195 0.555 1.00 94.81 99 ASN A C 1
ATOM 736 O O . ASN A 1 99 ? 21.228 -4.412 0.559 1.00 94.81 99 ASN A O 1
ATOM 740 N N . TRP A 1 100 ? 23.300 -4.977 1.218 1.00 95.94 100 TRP A N 1
ATOM 741 C CA . TRP A 1 100 ? 22.883 -6.240 1.836 1.00 95.94 100 TRP A CA 1
ATOM 742 C C . TRP A 1 100 ? 21.803 -6.057 2.913 1.00 95.94 100 TRP A C 1
ATOM 744 O O . TRP A 1 100 ? 20.895 -6.874 2.996 1.00 95.94 100 TRP A O 1
ATOM 754 N N . LYS A 1 101 ? 21.833 -4.958 3.685 1.00 95.81 101 LYS A N 1
ATOM 755 C CA . LYS A 1 101 ? 20.825 -4.667 4.725 1.00 95.81 101 LYS A CA 1
ATOM 756 C C . LYS A 1 101 ? 19.429 -4.439 4.139 1.00 95.81 101 LYS A C 1
ATOM 758 O O . LYS A 1 101 ? 18.449 -4.975 4.651 1.00 95.81 101 LYS A O 1
ATOM 763 N N . ILE A 1 102 ? 19.346 -3.666 3.053 1.00 93.88 102 ILE A N 1
ATOM 764 C CA . ILE A 1 102 ? 18.084 -3.392 2.349 1.00 93.88 102 ILE A CA 1
ATOM 765 C C . ILE A 1 102 ? 17.574 -4.683 1.713 1.00 93.88 102 ILE A C 1
ATOM 767 O O . ILE A 1 102 ? 16.405 -5.019 1.861 1.00 93.88 102 ILE A O 1
ATOM 771 N N . SER A 1 103 ? 18.470 -5.436 1.077 1.00 93.25 103 SER A N 1
ATOM 772 C CA . SER A 1 103 ? 18.139 -6.707 0.427 1.00 93.25 103 SER A CA 1
ATOM 773 C C . SER A 1 103 ? 17.643 -7.745 1.434 1.00 93.25 103 SER A C 1
ATOM 775 O O . SER A 1 103 ? 16.636 -8.396 1.190 1.00 93.25 103 SER A O 1
ATOM 777 N N . LEU A 1 104 ? 18.290 -7.850 2.599 1.00 95.06 104 LEU A N 1
ATOM 778 C CA . LEU A 1 104 ? 17.854 -8.723 3.687 1.00 95.06 104 LEU A CA 1
ATOM 779 C C . LEU A 1 104 ? 16.476 -8.309 4.211 1.00 95.06 104 LEU A C 1
ATOM 781 O O . LEU A 1 104 ? 15.599 -9.153 4.341 1.00 95.06 104 LEU A O 1
ATOM 785 N N . THR A 1 105 ? 16.268 -7.014 4.462 1.00 96.56 105 THR A N 1
ATOM 786 C CA . THR A 1 105 ? 14.976 -6.488 4.936 1.00 96.56 105 THR A CA 1
ATOM 787 C C . THR A 1 105 ? 13.864 -6.743 3.916 1.00 96.56 105 THR A C 1
ATOM 789 O O . THR A 1 105 ? 12.759 -7.127 4.289 1.00 96.56 105 THR A O 1
ATOM 792 N N . TRP A 1 106 ? 14.167 -6.594 2.625 1.00 96.25 106 TRP A N 1
ATOM 793 C CA . TRP A 1 106 ? 13.255 -6.901 1.527 1.00 96.25 106 TRP A CA 1
ATOM 794 C C . TRP A 1 106 ? 12.901 -8.394 1.471 1.00 96.25 106 TRP A C 1
ATOM 796 O O . TRP A 1 106 ? 11.720 -8.732 1.439 1.00 96.25 106 TRP A O 1
ATOM 806 N N . VAL A 1 107 ? 13.889 -9.295 1.550 1.00 96.62 107 VAL A N 1
ATOM 807 C CA . VAL A 1 107 ? 13.648 -10.750 1.591 1.00 96.62 107 VAL A CA 1
ATOM 808 C C . VAL A 1 107 ? 12.824 -11.138 2.820 1.00 96.62 107 VAL A C 1
ATOM 810 O O . VAL A 1 107 ? 11.844 -11.864 2.687 1.00 96.62 107 VAL A O 1
ATOM 813 N N . VAL A 1 108 ? 13.168 -10.628 4.006 1.00 97.50 108 VAL A N 1
ATOM 814 C CA . VAL A 1 108 ? 12.399 -10.873 5.238 1.00 97.50 108 VAL A CA 1
ATOM 815 C C . VAL A 1 108 ? 10.960 -10.382 5.083 1.00 97.50 108 VAL A C 1
ATOM 817 O O . VAL A 1 108 ? 10.031 -11.114 5.410 1.00 97.50 108 VAL A O 1
ATOM 820 N N . GLY A 1 109 ? 10.753 -9.187 4.524 1.00 97.81 109 GLY A N 1
ATOM 821 C CA . GLY A 1 109 ? 9.418 -8.663 4.244 1.00 97.81 109 GLY A CA 1
ATOM 822 C C . GLY A 1 109 ? 8.610 -9.556 3.301 1.00 97.81 109 GLY A C 1
ATOM 823 O O . GLY A 1 109 ? 7.434 -9.803 3.555 1.00 97.81 109 GLY A O 1
ATOM 824 N N . LEU A 1 110 ? 9.235 -10.104 2.256 1.00 97.81 110 LEU A N 1
ATOM 825 C CA . LEU A 1 110 ? 8.575 -11.046 1.348 1.00 97.81 110 LEU A CA 1
ATOM 826 C C . LEU A 1 110 ? 8.225 -12.374 2.015 1.00 97.81 110 LEU A C 1
ATOM 828 O O . LEU A 1 110 ? 7.136 -12.903 1.778 1.00 97.81 110 LEU A O 1
ATOM 832 N N . LEU A 1 111 ? 9.110 -12.897 2.864 1.00 97.62 111 LEU A N 1
ATOM 833 C CA . LEU A 1 111 ? 8.830 -14.098 3.646 1.00 97.62 111 LEU A CA 1
ATOM 834 C C . LEU A 1 111 ? 7.648 -13.867 4.592 1.00 97.62 111 LEU A C 1
ATOM 836 O O . LEU A 1 111 ? 6.747 -14.698 4.650 1.00 97.62 111 LEU A O 1
ATOM 840 N N . LEU A 1 112 ? 7.592 -12.715 5.264 1.00 96.81 112 LEU A N 1
ATOM 841 C CA . LEU A 1 112 ? 6.459 -12.346 6.113 1.00 96.81 112 LEU A CA 1
ATOM 842 C C . LEU A 1 112 ? 5.164 -12.216 5.304 1.00 96.81 112 LEU A C 1
ATOM 844 O O . LEU A 1 112 ? 4.151 -12.799 5.679 1.00 96.81 112 LEU A O 1
ATOM 848 N N . ALA A 1 113 ? 5.194 -11.512 4.170 1.00 95.19 113 ALA A N 1
ATOM 849 C CA . ALA A 1 113 ? 4.022 -11.340 3.312 1.00 95.19 113 ALA A CA 1
ATOM 850 C C . ALA A 1 113 ? 3.459 -12.683 2.808 1.00 95.19 113 ALA A C 1
ATOM 852 O O . ALA A 1 113 ? 2.243 -12.833 2.686 1.00 95.19 113 ALA A O 1
ATOM 853 N N . SER A 1 114 ? 4.342 -13.650 2.543 1.00 94.69 114 SER A N 1
ATOM 854 C CA . SER A 1 114 ? 3.982 -14.946 1.959 1.00 94.69 114 SER A CA 1
ATOM 855 C C . SER A 1 114 ? 3.582 -15.991 3.002 1.00 94.69 114 SER A C 1
ATOM 857 O O . SER A 1 114 ? 2.667 -16.770 2.754 1.00 94.69 114 SER A O 1
ATOM 859 N N . PHE A 1 115 ? 4.252 -16.018 4.159 1.00 95.56 115 PHE A N 1
ATOM 860 C CA . PHE A 1 115 ? 4.166 -17.136 5.106 1.00 95.56 115 PHE A CA 1
ATOM 861 C C . PHE A 1 115 ? 3.635 -16.767 6.493 1.00 95.56 115 PHE A C 1
ATOM 863 O O . PHE A 1 115 ? 3.341 -17.668 7.275 1.00 95.56 115 PHE A O 1
ATOM 870 N N . ALA A 1 116 ? 3.481 -15.485 6.839 1.00 94.06 116 ALA A N 1
ATOM 871 C CA . ALA A 1 116 ? 2.924 -15.130 8.142 1.00 94.06 116 ALA A CA 1
ATOM 872 C C . ALA A 1 116 ? 1.419 -15.446 8.186 1.00 94.06 116 ALA A C 1
ATOM 874 O O . ALA A 1 116 ? 0.611 -14.786 7.530 1.00 94.06 116 ALA A O 1
ATOM 875 N N . THR A 1 117 ? 1.026 -16.453 8.964 1.00 94.06 117 THR A N 1
ATOM 876 C CA . THR A 1 117 ? -0.382 -16.843 9.170 1.00 94.06 117 THR A CA 1
ATOM 877 C C . THR A 1 117 ? -0.944 -16.389 10.515 1.00 94.06 117 THR A C 1
ATOM 879 O O . THR A 1 117 ? -2.157 -16.374 10.676 1.00 94.06 117 THR A O 1
ATOM 882 N N . GLY A 1 118 ? -0.080 -15.985 11.451 1.00 95.19 118 GLY A N 1
ATOM 883 C CA . GLY A 1 118 ? -0.447 -15.700 12.840 1.00 95.19 118 GLY A CA 1
ATOM 884 C C . GLY A 1 118 ? -0.438 -16.953 13.717 1.00 95.19 118 GLY A C 1
ATOM 885 O O . GLY A 1 118 ? -0.394 -18.079 13.215 1.00 95.19 118 GLY A O 1
ATOM 886 N N . PHE A 1 119 ? -0.439 -16.753 15.033 1.00 96.06 119 PHE A N 1
ATOM 887 C CA . PHE A 1 119 ? -0.540 -17.832 16.012 1.00 96.06 119 PHE A CA 1
ATOM 888 C C . PHE A 1 119 ? -1.976 -18.350 16.088 1.00 96.06 119 PHE A C 1
ATOM 890 O O . PHE A 1 119 ? -2.931 -17.569 16.055 1.00 96.06 119 PHE A O 1
ATOM 897 N N . ALA A 1 120 ? -2.122 -19.671 16.195 1.00 96.06 120 ALA A N 1
ATOM 898 C CA . ALA A 1 120 ? -3.421 -20.290 16.405 1.00 96.06 120 ALA A CA 1
ATOM 899 C C . ALA A 1 120 ? -4.000 -19.837 17.752 1.00 96.06 120 ALA A C 1
ATOM 901 O O . ALA A 1 120 ? -3.307 -19.839 18.769 1.00 96.06 120 ALA A O 1
ATOM 902 N N . VAL A 1 121 ? -5.268 -19.441 17.733 1.00 96.25 121 VAL A N 1
ATOM 903 C CA . VAL A 1 121 ? -6.017 -19.036 18.925 1.00 96.25 121 VAL A CA 1
ATOM 904 C C . VAL A 1 121 ? -6.580 -20.281 19.601 1.00 96.25 121 VAL A C 1
ATOM 906 O O . VAL A 1 121 ? -6.997 -21.215 18.915 1.00 96.25 121 VAL A O 1
ATOM 909 N N . SER A 1 122 ? -6.579 -20.313 20.935 1.00 96.94 122 SER A N 1
ATOM 910 C CA . SER A 1 122 ? -7.216 -21.409 21.676 1.00 96.94 122 SER A CA 1
ATOM 911 C C . SER A 1 122 ? -8.733 -21.422 21.462 1.00 96.94 122 SER A C 1
ATOM 913 O O . SER A 1 122 ? -9.340 -20.390 21.172 1.00 96.94 122 SER A O 1
ATOM 915 N N . GLU A 1 123 ? -9.359 -22.588 21.620 1.00 96.38 123 GLU A N 1
ATOM 916 C CA . GLU A 1 123 ? -10.808 -22.722 21.441 1.00 96.38 123 GLU A CA 1
ATOM 917 C C . GLU A 1 123 ? -11.588 -21.800 22.389 1.00 96.38 123 GLU A C 1
ATOM 919 O O . GLU A 1 123 ? -12.495 -21.098 21.954 1.00 96.38 123 GLU A O 1
ATOM 924 N N . ASP A 1 124 ? -11.165 -21.710 23.652 1.00 96.44 124 ASP A N 1
ATOM 925 C CA . ASP A 1 124 ? -11.810 -20.858 24.656 1.00 96.44 124 ASP A CA 1
ATOM 926 C C . ASP A 1 124 ? -11.738 -19.369 24.282 1.00 96.44 124 ASP A C 1
ATOM 928 O O . ASP A 1 124 ? -12.730 -18.645 24.388 1.00 96.44 124 ASP A O 1
ATOM 932 N N . GLN A 1 125 ? -10.582 -18.903 23.790 1.00 95.94 125 GLN A N 1
ATOM 933 C CA . GLN A 1 125 ? -10.424 -17.527 23.305 1.00 95.94 125 GLN A CA 1
ATOM 934 C C . GLN A 1 125 ? -11.291 -17.257 22.074 1.00 95.94 125 GLN A C 1
ATOM 936 O O . GLN A 1 125 ? -11.872 -16.179 21.964 1.00 95.94 125 GLN A O 1
ATOM 941 N N . ARG A 1 126 ? -11.399 -18.229 21.157 1.00 96.50 126 ARG A N 1
ATOM 942 C CA . ARG A 1 126 ? -12.266 -18.118 19.97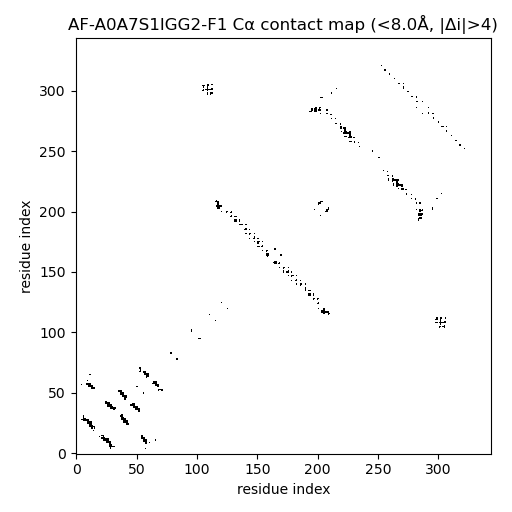9 1.00 96.50 126 ARG A CA 1
ATOM 943 C C . ARG A 1 126 ? -13.729 -17.993 20.387 1.00 96.50 126 ARG A C 1
ATOM 945 O O . ARG A 1 126 ? -14.386 -17.058 19.947 1.00 96.50 126 ARG A O 1
ATOM 952 N N . VAL A 1 127 ? -14.220 -18.894 21.234 1.00 97.00 127 VAL A N 1
ATOM 953 C CA . VAL A 1 127 ? -15.616 -18.882 21.696 1.00 97.00 127 VAL A CA 1
ATOM 954 C C . VAL A 1 127 ? -15.933 -17.568 22.407 1.00 97.00 127 VAL A C 1
ATOM 956 O O . VAL A 1 127 ? -16.971 -16.961 22.151 1.00 97.00 127 VAL A O 1
ATOM 959 N N . LYS A 1 128 ? -15.019 -17.079 23.253 1.00 96.75 128 LYS A N 1
ATOM 960 C CA . LYS A 1 128 ? -15.187 -15.795 23.940 1.00 96.75 128 LYS A CA 1
ATOM 961 C C . LYS A 1 128 ? -15.221 -14.615 22.965 1.00 96.75 128 LYS A C 1
ATOM 963 O O . LYS A 1 128 ? -16.095 -13.761 23.089 1.00 96.75 128 LYS A O 1
ATOM 968 N N . TYR A 1 129 ? -14.319 -14.588 21.984 1.00 97.00 129 TYR A N 1
ATOM 969 C CA . TYR A 1 129 ? -14.312 -13.581 20.922 1.00 97.00 129 TYR A CA 1
ATOM 970 C C . TYR A 1 129 ? -15.618 -13.583 20.122 1.00 97.00 129 TYR A C 1
ATOM 972 O O . TYR A 1 129 ? -16.231 -12.534 19.940 1.00 97.00 129 TYR A O 1
ATOM 980 N N . GLU A 1 130 ? -16.063 -14.757 19.673 1.00 96.25 130 GLU A N 1
ATOM 981 C CA . GLU A 1 130 ? -17.287 -14.910 18.885 1.00 96.25 130 GLU A CA 1
ATOM 982 C C . GLU A 1 130 ? -18.527 -14.499 19.684 1.00 96.25 130 GLU A C 1
ATOM 984 O O . GLU A 1 130 ? -19.357 -13.759 19.160 1.00 96.25 130 GLU A O 1
ATOM 989 N N . SER A 1 131 ? -18.619 -14.896 20.957 1.00 97.38 131 SER A N 1
ATOM 990 C CA . SER A 1 131 ? -19.694 -14.467 21.859 1.00 97.38 131 SER A CA 1
ATOM 991 C C . SER A 1 131 ? -19.714 -12.947 22.011 1.00 97.38 131 SER A C 1
ATOM 993 O O . SER A 1 131 ? -20.749 -12.325 21.800 1.00 97.38 131 SER A O 1
ATOM 995 N N . MET A 1 132 ? -18.565 -12.328 22.302 1.00 97.38 132 MET A N 1
ATOM 996 C CA . MET A 1 132 ? -18.483 -10.873 22.452 1.00 97.38 132 MET A CA 1
ATOM 997 C C . MET A 1 132 ? -18.865 -10.139 21.169 1.00 97.38 132 MET A C 1
ATOM 999 O O . MET A 1 132 ? -19.526 -9.113 21.249 1.00 97.38 132 MET A O 1
ATOM 1003 N N . MET A 1 133 ? -18.468 -10.655 20.001 1.00 96.38 133 MET A N 1
ATOM 1004 C CA . MET A 1 133 ? -18.823 -10.081 18.700 1.00 96.38 133 MET A CA 1
ATOM 1005 C C . MET A 1 133 ? -20.319 -10.209 18.385 1.00 96.38 133 MET A C 1
ATOM 1007 O O . MET A 1 133 ? -20.866 -9.329 17.723 1.00 96.38 133 MET A O 1
ATOM 1011 N N . GLN A 1 134 ? -20.978 -11.279 18.839 1.00 96.50 134 GLN A N 1
ATOM 1012 C CA . GLN A 1 134 ? -22.425 -11.469 18.681 1.00 96.50 134 GLN A CA 1
ATOM 1013 C C . GLN A 1 134 ? -23.240 -10.548 19.597 1.00 96.50 134 GLN A C 1
ATOM 1015 O O . GLN A 1 134 ? -24.312 -10.099 19.201 1.00 96.50 134 GLN A O 1
ATOM 1020 N N . ASP A 1 135 ? -22.712 -10.222 20.777 1.00 96.50 135 ASP A N 1
ATOM 1021 C CA . ASP A 1 135 ? -23.381 -9.368 21.767 1.00 96.50 135 ASP A CA 1
ATOM 1022 C C . ASP A 1 135 ? -23.286 -7.859 21.453 1.00 96.50 135 ASP A C 1
ATOM 1024 O O . ASP A 1 135 ? -23.876 -7.030 22.153 1.00 96.50 135 ASP A O 1
ATOM 1028 N N . ILE A 1 136 ? -22.547 -7.468 20.408 1.00 96.19 136 ILE A N 1
ATOM 1029 C CA . ILE A 1 136 ? -22.391 -6.062 20.012 1.00 96.19 136 ILE A CA 1
ATOM 1030 C C . ILE A 1 136 ? -23.707 -5.543 19.434 1.00 96.19 136 ILE A C 1
ATOM 1032 O O . ILE A 1 136 ? -24.087 -5.865 18.308 1.00 96.19 136 ILE A O 1
ATOM 1036 N N . ASN A 1 137 ? -24.381 -4.674 20.186 1.00 94.06 137 ASN A N 1
ATOM 1037 C CA . ASN A 1 137 ? -25.589 -4.017 19.712 1.00 94.06 137 ASN A CA 1
ATOM 1038 C C . ASN A 1 137 ? -25.248 -2.888 18.723 1.00 94.06 137 ASN A C 1
ATOM 1040 O O . ASN A 1 137 ? -24.828 -1.802 19.122 1.00 94.06 137 ASN A O 1
ATOM 1044 N N . THR A 1 138 ? -25.470 -3.133 17.432 1.00 95.62 138 THR A N 1
ATOM 1045 C CA . THR A 1 138 ? -25.273 -2.136 16.368 1.00 95.62 138 THR A CA 1
ATOM 1046 C C . THR A 1 138 ? -26.521 -1.307 16.060 1.00 95.62 138 THR A C 1
ATOM 1048 O O . THR A 1 138 ? -26.444 -0.394 15.244 1.00 95.62 138 THR A O 1
ATOM 1051 N N . GLU A 1 139 ? -27.668 -1.585 16.684 1.00 96.62 139 GLU A N 1
ATOM 1052 C CA . GLU A 1 139 ? -28.931 -0.890 16.396 1.00 96.62 139 GLU A CA 1
ATOM 1053 C C . GLU A 1 139 ? -28.863 0.629 16.667 1.00 96.62 139 GLU A C 1
ATOM 1055 O O . GLU A 1 139 ? -29.245 1.396 15.777 1.00 96.62 139 GLU A O 1
ATOM 1060 N N . PRO A 1 140 ? -28.308 1.114 17.802 1.00 96.81 140 PRO A N 1
ATOM 1061 C CA . PRO A 1 140 ? -28.165 2.553 18.040 1.00 96.81 140 PRO A CA 1
ATOM 1062 C C . PRO A 1 140 ? -27.257 3.229 17.011 1.00 96.81 140 PRO A C 1
ATOM 1064 O O . PRO A 1 140 ? -27.541 4.342 16.566 1.00 96.81 140 PRO A O 1
ATOM 1067 N N . LEU A 1 141 ? -26.193 2.535 16.593 1.00 96.81 141 LEU A N 1
ATOM 1068 C CA . LEU A 1 141 ? -25.278 3.021 15.569 1.00 96.81 141 LEU A CA 1
ATOM 1069 C C . LEU A 1 141 ? -25.995 3.175 14.223 1.00 96.81 141 LEU A C 1
ATOM 1071 O O . LEU A 1 141 ? -25.909 4.237 13.614 1.00 96.81 141 LEU A O 1
ATOM 1075 N N . MET A 1 142 ? -26.752 2.163 13.794 1.00 96.75 142 MET A N 1
ATOM 1076 C CA . MET A 1 142 ? -27.522 2.216 12.546 1.00 96.75 142 MET A CA 1
ATOM 1077 C C . MET A 1 142 ? -28.560 3.349 12.565 1.00 96.75 142 MET A C 1
ATOM 1079 O O . MET A 1 142 ? -28.670 4.105 11.601 1.00 96.75 142 MET A O 1
ATOM 1083 N N . ALA A 1 143 ? -29.273 3.532 13.681 1.00 97.31 143 ALA A N 1
ATOM 1084 C CA . ALA A 1 143 ? -30.231 4.628 13.829 1.00 97.31 143 ALA A CA 1
ATOM 1085 C C . ALA A 1 143 ? -29.554 6.012 13.761 1.00 97.31 143 ALA A C 1
ATOM 1087 O O . ALA A 1 143 ? -30.097 6.948 13.162 1.00 97.31 143 ALA A O 1
ATOM 1088 N N . ALA A 1 144 ? -28.361 6.148 14.350 1.00 97.12 144 ALA A N 1
ATOM 1089 C CA . ALA A 1 144 ? -27.568 7.371 14.280 1.00 97.12 144 ALA A CA 1
ATOM 1090 C C . ALA A 1 144 ? -27.016 7.629 12.864 1.00 97.12 144 ALA A C 1
ATOM 1092 O O . ALA A 1 144 ? -27.038 8.776 12.409 1.00 97.12 144 ALA A O 1
ATOM 1093 N N . GLU A 1 145 ? -26.581 6.587 12.146 1.00 97.12 145 GLU A N 1
ATOM 1094 C CA . GLU A 1 145 ? -26.152 6.670 10.742 1.00 97.12 145 GLU A CA 1
ATOM 1095 C C . GLU A 1 145 ? -27.289 7.161 9.842 1.00 97.12 145 GLU A C 1
ATOM 1097 O O . GLU A 1 145 ? -27.104 8.124 9.094 1.00 97.12 145 GLU A O 1
ATOM 1102 N N . ASP A 1 146 ? -28.481 6.572 9.963 1.00 97.44 146 ASP A N 1
ATOM 1103 C CA . ASP A 1 146 ? -29.662 6.962 9.188 1.00 97.44 146 ASP A CA 1
ATOM 1104 C C . ASP A 1 146 ? -30.080 8.411 9.468 1.00 97.44 146 ASP A C 1
ATOM 1106 O O . ASP A 1 146 ? -30.406 9.174 8.548 1.00 97.44 146 ASP A O 1
ATOM 1110 N N . ALA A 1 147 ? -30.051 8.827 10.739 1.00 95.88 147 ALA A N 1
ATOM 1111 C CA . ALA A 1 147 ? -30.345 10.201 11.127 1.00 95.88 147 ALA A CA 1
ATOM 1112 C C . ALA A 1 147 ? -29.331 11.189 10.528 1.00 95.88 147 ALA A C 1
ATOM 1114 O O . ALA A 1 147 ? -29.734 12.186 9.921 1.00 95.88 147 ALA A O 1
ATOM 1115 N N . ALA A 1 148 ? -28.031 10.899 10.643 1.00 96.94 148 ALA A N 1
ATOM 1116 C CA . ALA A 1 148 ? -26.973 11.735 10.087 1.00 96.94 148 ALA A CA 1
ATOM 1117 C C . ALA A 1 148 ? -27.035 11.793 8.553 1.00 96.94 148 ALA A C 1
ATOM 1119 O O . ALA A 1 148 ? -26.902 12.872 7.972 1.00 96.94 148 ALA A O 1
ATOM 1120 N N . TYR A 1 149 ? -27.290 10.662 7.888 1.00 96.75 149 TYR A N 1
ATOM 1121 C CA . TYR A 1 149 ? -27.408 10.581 6.433 1.00 96.75 149 TYR A CA 1
ATOM 1122 C C . TYR A 1 149 ? -28.587 11.406 5.906 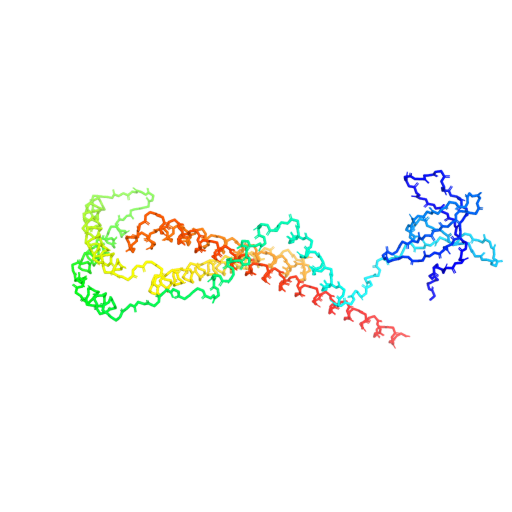1.00 96.75 149 TYR A C 1
ATOM 1124 O O . TYR A 1 149 ? -28.427 12.197 4.972 1.00 96.75 149 TYR A O 1
ATOM 1132 N N . ARG A 1 150 ? -29.757 11.283 6.544 1.00 96.38 150 ARG A N 1
ATOM 1133 C CA . ARG A 1 150 ? -30.961 12.040 6.177 1.00 96.38 150 ARG A CA 1
ATOM 1134 C C . ARG A 1 150 ? -30.727 13.548 6.257 1.00 96.38 150 ARG A C 1
ATOM 1136 O O . ARG A 1 150 ? -31.024 14.264 5.302 1.00 96.38 150 ARG A O 1
ATOM 1143 N N . VAL A 1 151 ? -30.181 14.033 7.374 1.00 95.94 151 VAL A N 1
ATOM 1144 C CA . VAL A 1 151 ? -29.961 15.476 7.571 1.00 95.94 151 VAL A CA 1
ATOM 1145 C C . VAL A 1 151 ? -28.826 15.992 6.681 1.00 95.94 151 VAL A C 1
ATOM 1147 O O . VAL A 1 151 ? -28.917 17.101 6.158 1.00 95.94 151 VAL A O 1
ATOM 1150 N N . ARG A 1 152 ? -27.801 15.173 6.405 1.00 95.56 152 ARG A N 1
ATOM 1151 C CA . ARG A 1 152 ? -26.746 15.516 5.439 1.00 95.56 152 ARG A CA 1
ATOM 1152 C C . ARG A 1 152 ? -27.308 15.793 4.048 1.00 95.56 152 ARG A C 1
ATOM 1154 O O . ARG A 1 152 ? -26.874 16.745 3.407 1.00 95.56 152 ARG A O 1
ATOM 1161 N N . GLY A 1 153 ? -28.265 14.984 3.590 1.00 94.19 153 GLY A N 1
ATOM 1162 C CA . GLY A 1 153 ? -28.932 15.193 2.304 1.00 94.19 153 GLY A CA 1
ATOM 1163 C C . GLY A 1 153 ? -29.624 16.556 2.219 1.00 94.19 153 GLY A C 1
ATOM 1164 O O . GLY A 1 153 ? -29.435 17.270 1.236 1.00 94.19 153 GLY A O 1
ATOM 1165 N N . LEU A 1 154 ? -30.349 16.945 3.276 1.00 94.12 154 LEU A N 1
ATOM 1166 C CA . LEU A 1 154 ? -31.010 18.254 3.377 1.00 94.12 154 LEU A CA 1
ATOM 1167 C C . LEU A 1 154 ? -29.997 19.405 3.405 1.00 94.12 154 LEU A C 1
ATOM 1169 O O . LEU A 1 154 ? -30.142 20.384 2.671 1.00 94.12 154 LEU A O 1
ATOM 1173 N N . TYR A 1 155 ? -28.937 19.273 4.203 1.00 93.50 155 TYR A N 1
ATOM 1174 C CA . TYR A 1 155 ? -27.873 20.271 4.264 1.00 93.50 155 TYR A CA 1
ATOM 1175 C C . TYR A 1 155 ? -27.210 20.486 2.894 1.00 93.50 155 TYR A C 1
ATOM 1177 O O . TYR A 1 155 ? -27.112 21.623 2.437 1.00 93.50 155 TYR A O 1
ATOM 1185 N N . GLU A 1 156 ? -26.804 19.414 2.205 1.00 91.44 156 GLU A N 1
ATOM 1186 C CA . GLU A 1 156 ? -26.157 19.521 0.889 1.00 91.44 156 GLU A CA 1
ATOM 1187 C C . GLU A 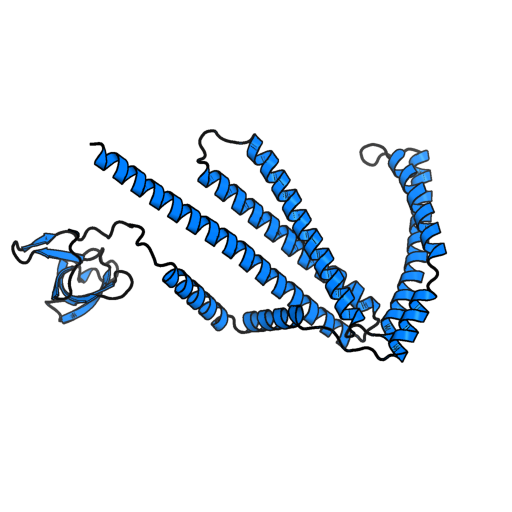1 156 ? -27.118 20.042 -0.194 1.00 91.44 156 GLU A C 1
ATOM 1189 O O . GLU A 1 156 ? -26.677 20.762 -1.086 1.00 91.44 156 GLU A O 1
ATOM 1194 N N . SER A 1 157 ? -28.428 19.759 -0.114 1.00 91.94 157 SER A N 1
ATOM 1195 C CA . SER A 1 157 ? -29.409 20.292 -1.077 1.00 91.94 157 SER A CA 1
ATOM 1196 C C . SER A 1 157 ? -29.685 21.790 -0.920 1.00 91.94 157 SER A C 1
ATOM 1198 O O . SER A 1 157 ? -30.064 22.443 -1.889 1.00 91.94 157 SER A O 1
ATOM 1200 N N . HIS A 1 158 ? -29.498 22.335 0.286 1.00 90.56 158 HIS A N 1
ATOM 1201 C CA . HIS A 1 158 ? -29.680 23.761 0.583 1.00 90.56 158 HIS A CA 1
ATOM 1202 C C . HIS A 1 158 ? -28.370 24.558 0.547 1.00 90.56 158 HIS A C 1
ATOM 1204 O O . HIS A 1 158 ? -28.368 25.781 0.699 1.00 90.56 158 HIS A O 1
ATOM 1210 N N . LYS A 1 159 ? -27.238 23.884 0.340 1.00 89.38 159 LYS A N 1
ATOM 1211 C CA . LYS A 1 159 ? -25.931 24.524 0.267 1.00 89.38 159 LYS A CA 1
ATOM 1212 C C . LYS A 1 159 ? -25.791 25.284 -1.051 1.00 89.38 159 LYS A C 1
ATOM 1214 O O . LYS A 1 159 ? -25.883 24.712 -2.135 1.00 89.38 159 LYS A O 1
ATOM 1219 N N . GLY A 1 160 ? -25.547 26.586 -0.949 1.00 84.56 160 GLY A N 1
ATOM 1220 C CA . GLY A 1 160 ? -25.340 27.448 -2.102 1.00 84.56 160 GLY A CA 1
ATOM 1221 C C . GLY A 1 160 ? -23.960 27.275 -2.738 1.00 84.56 160 GLY A C 1
ATOM 1222 O O . GLY A 1 160 ? -23.067 26.577 -2.245 1.00 84.56 160 GLY A O 1
ATOM 1223 N N . TRP A 1 161 ? -23.764 27.960 -3.860 1.00 84.06 161 TRP A N 1
ATOM 1224 C CA . TRP A 1 161 ? -22.481 27.998 -4.552 1.00 84.06 161 TRP A CA 1
ATOM 1225 C C . TRP A 1 161 ? -21.444 28.802 -3.739 1.00 84.06 161 TRP A C 1
ATOM 1227 O O . TRP A 1 161 ? -21.765 29.846 -3.172 1.00 84.06 161 TRP A O 1
ATOM 1237 N N . PHE A 1 162 ? -20.200 28.311 -3.665 1.00 73.44 162 PHE A N 1
ATOM 1238 C CA . PHE A 1 162 ? -19.072 28.919 -2.933 1.00 73.44 162 PHE A CA 1
ATOM 1239 C C . PHE A 1 162 ? -19.361 29.335 -1.475 1.00 73.44 162 PHE A C 1
ATOM 1241 O O . PHE A 1 162 ? -19.290 30.512 -1.131 1.00 73.44 162 PHE A O 1
ATOM 1248 N N . TRP A 1 163 ? -19.601 28.358 -0.592 1.00 78.12 163 TRP A N 1
ATOM 1249 C CA . TRP A 1 163 ? -19.713 28.554 0.871 1.00 78.12 163 TRP A CA 1
ATOM 1250 C C . TRP A 1 163 ? -20.885 29.434 1.333 1.00 78.12 163 TRP A C 1
ATOM 1252 O O . TRP A 1 163 ? -20.971 29.768 2.514 1.00 78.12 163 TRP A O 1
ATOM 1262 N N . THR A 1 164 ? -21.797 29.793 0.432 1.00 85.81 164 THR A N 1
ATOM 1263 C CA . THR A 1 164 ? -23.007 30.539 0.777 1.00 85.81 164 THR A CA 1
ATOM 1264 C C . THR A 1 164 ? -24.043 29.607 1.412 1.00 85.81 164 THR A C 1
ATOM 1266 O O . THR A 1 164 ? -24.225 28.466 0.986 1.00 85.81 164 THR A O 1
ATOM 1269 N N . CYS A 1 165 ? -24.687 30.074 2.482 1.00 86.94 165 CYS A N 1
ATOM 1270 C CA . CYS A 1 165 ? -25.640 29.304 3.278 1.00 86.94 165 CYS A CA 1
ATOM 1271 C C . CYS A 1 165 ? -26.764 30.250 3.706 1.00 86.94 165 CYS A C 1
ATOM 1273 O O . CYS A 1 165 ? -26.498 31.277 4.332 1.00 86.94 165 CYS A O 1
ATOM 1275 N N . ASP A 1 166 ? -27.998 29.948 3.309 1.00 89.25 166 ASP A N 1
ATOM 1276 C CA . ASP A 1 166 ? -29.181 30.687 3.745 1.00 89.25 166 ASP A CA 1
ATOM 1277 C C . ASP A 1 166 ? -29.591 30.289 5.182 1.00 89.25 166 ASP A C 1
ATOM 1279 O O . ASP A 1 166 ? -28.908 29.516 5.868 1.00 89.25 166 ASP A O 1
ATOM 1283 N N . ALA A 1 167 ? -30.697 30.849 5.681 1.00 91.44 167 ALA A N 1
ATOM 1284 C CA . ALA A 1 167 ? -31.178 30.563 7.034 1.00 91.44 167 ALA A CA 1
ATOM 1285 C C . ALA A 1 167 ? -31.538 29.075 7.227 1.00 91.44 167 ALA A C 1
ATOM 1287 O O . ALA A 1 167 ? -31.223 28.501 8.270 1.00 91.44 167 ALA A O 1
ATOM 1288 N N . LEU A 1 168 ? -32.131 28.440 6.208 1.00 93.19 168 LEU A N 1
ATOM 1289 C CA . LEU A 1 168 ? -32.488 27.016 6.225 1.00 93.19 168 LEU A CA 1
ATOM 1290 C C . LEU A 1 168 ? -31.244 26.124 6.201 1.00 93.19 168 LEU A C 1
ATOM 1292 O O . LEU A 1 168 ? -31.132 25.189 6.987 1.00 93.19 168 LEU A O 1
ATOM 1296 N N . CYS A 1 169 ? -30.271 26.445 5.354 1.00 93.00 169 CYS A N 1
ATOM 1297 C CA . CYS A 1 169 ? -28.974 25.787 5.310 1.00 93.00 169 CYS A CA 1
ATOM 1298 C C . CYS A 1 169 ? -28.266 25.872 6.667 1.00 93.00 169 CYS A C 1
ATOM 1300 O O . CYS A 1 169 ? -27.699 24.879 7.119 1.00 93.00 169 CYS A O 1
ATOM 1302 N N . THR A 1 170 ? -28.321 27.025 7.343 1.00 93.06 170 THR A N 1
ATOM 1303 C CA . THR A 1 170 ? -27.695 27.194 8.664 1.00 93.06 170 THR A CA 1
ATOM 1304 C C . THR A 1 170 ? -28.368 26.302 9.705 1.00 93.06 170 THR A C 1
ATOM 1306 O O . THR A 1 170 ? -27.674 25.645 10.478 1.00 93.06 170 THR A O 1
ATOM 1309 N N . GLN A 1 171 ? -29.700 26.209 9.678 1.00 94.88 171 GLN A N 1
ATOM 1310 C CA . GLN A 1 171 ? -30.450 25.298 10.541 1.00 94.88 171 GLN A CA 1
ATOM 1311 C C . GLN A 1 171 ? -30.066 23.831 10.288 1.00 94.88 171 GLN A C 1
ATOM 1313 O O . GLN A 1 171 ? -29.653 23.138 11.218 1.00 94.88 171 GLN A O 1
ATOM 1318 N N . TYR A 1 172 ? -30.125 23.368 9.034 1.00 95.38 172 TYR A N 1
ATOM 1319 C CA . TYR A 1 172 ? -29.767 21.987 8.693 1.00 95.38 172 TYR A CA 1
ATOM 1320 C C . TYR A 1 172 ? -28.302 21.668 8.969 1.00 95.38 172 TYR A C 1
ATOM 1322 O O . TYR A 1 172 ? -27.975 20.534 9.303 1.00 95.38 172 TYR A O 1
ATOM 1330 N N . LYS A 1 173 ? -27.411 22.658 8.871 1.00 94.94 173 LYS A N 1
ATOM 1331 C CA . LYS A 1 173 ? -26.013 22.504 9.266 1.00 94.94 173 LYS A CA 1
ATOM 1332 C C . LYS A 1 173 ? -25.896 22.202 10.759 1.00 94.94 173 LYS A C 1
ATOM 1334 O O . LYS A 1 173 ? -25.198 21.262 11.120 1.00 94.94 173 LYS A O 1
ATOM 1339 N N . THR A 1 174 ? -26.581 22.958 11.618 1.00 95.75 174 THR A N 1
ATOM 1340 C CA . THR A 1 174 ? -26.567 22.713 13.069 1.00 95.75 174 THR A CA 1
ATOM 1341 C C . THR A 1 174 ? -27.186 21.359 13.419 1.00 95.75 174 THR A C 1
ATOM 1343 O O . THR A 1 174 ? -26.633 20.626 14.238 1.00 95.75 174 THR A O 1
ATOM 1346 N N . GLU A 1 175 ? -28.291 20.985 12.771 1.00 95.88 175 GLU A N 1
ATOM 1347 C CA . GLU A 1 175 ? -28.897 19.658 12.939 1.00 95.88 175 GLU A CA 1
ATOM 1348 C C . GLU A 1 175 ? -27.953 18.536 12.474 1.00 95.88 175 GLU A C 1
ATOM 1350 O O . GLU A 1 175 ? -27.815 17.519 13.154 1.00 95.88 175 GLU A O 1
ATOM 1355 N N . TYR A 1 176 ? -27.253 18.732 11.352 1.00 96.19 176 TYR A N 1
ATOM 1356 C CA . TYR A 1 176 ? -26.266 17.783 10.842 1.00 96.19 176 TYR A CA 1
ATOM 1357 C C . TYR A 1 176 ? -25.077 17.641 11.793 1.00 96.19 176 TYR A C 1
ATOM 1359 O O . TYR A 1 176 ? -24.662 16.522 12.071 1.00 96.19 176 TYR A O 1
ATOM 1367 N N . GLU A 1 177 ? -24.543 18.741 12.325 1.00 96.25 177 GLU A N 1
ATOM 1368 C CA . GLU A 1 177 ? -23.445 18.715 13.299 1.00 96.25 177 GLU A CA 1
ATOM 1369 C C . GLU A 1 177 ? -23.848 17.973 14.583 1.00 96.25 177 GLU A C 1
ATOM 1371 O O . GLU A 1 177 ? -23.068 17.173 15.106 1.00 96.25 177 GLU A O 1
ATOM 1376 N N . ALA A 1 178 ? -25.080 18.171 15.061 1.00 97.19 178 ALA A N 1
ATOM 1377 C CA . ALA A 1 178 ? -25.614 17.434 16.203 1.00 97.19 178 ALA A CA 1
ATOM 1378 C C . ALA A 1 178 ? -25.758 15.930 15.903 1.00 97.19 178 ALA A C 1
ATOM 1380 O O . ALA A 1 178 ? -25.314 15.100 16.699 1.00 97.19 178 ALA A O 1
ATOM 1381 N N . ALA A 1 179 ? -26.316 15.572 14.743 1.00 97.19 179 ALA A N 1
ATOM 1382 C CA . ALA A 1 179 ? -26.463 14.179 14.322 1.00 97.19 179 ALA A CA 1
ATOM 1383 C C . ALA A 1 179 ? -25.105 13.494 14.086 1.00 97.19 179 ALA A C 1
ATOM 1385 O O . ALA A 1 179 ? -24.911 12.351 14.491 1.00 97.19 179 ALA A O 1
ATOM 1386 N N . ALA A 1 180 ? -24.139 14.200 13.493 1.00 97.00 180 ALA A N 1
ATOM 1387 C CA . ALA A 1 180 ? -22.783 13.708 13.274 1.00 97.00 180 ALA A CA 1
ATOM 1388 C C . ALA A 1 180 ? -22.054 13.443 14.599 1.00 97.00 180 ALA A C 1
ATOM 1390 O O . ALA A 1 180 ? -21.376 12.427 14.730 1.00 97.00 180 ALA A O 1
ATOM 1391 N N . LYS A 1 181 ? -22.238 14.312 15.600 1.00 97.44 181 LYS A N 1
ATOM 1392 C CA . LYS A 1 181 ? -21.691 14.102 16.945 1.00 97.44 181 LYS A CA 1
ATOM 1393 C C . LYS A 1 181 ? -22.307 12.882 17.632 1.00 97.44 181 LYS A C 1
ATOM 1395 O O . LYS A 1 181 ? -21.587 12.136 18.293 1.00 97.44 181 LYS A O 1
ATOM 1400 N N . GLN A 1 182 ? -23.616 12.665 17.475 1.00 96.81 182 GLN A N 1
ATOM 1401 C CA . GLN A 1 182 ? -24.265 11.462 18.002 1.00 96.81 182 GLN A CA 1
ATOM 1402 C C . GLN A 1 182 ? -23.730 10.204 17.315 1.00 96.81 182 GLN A C 1
ATOM 1404 O O . GLN A 1 182 ? -23.379 9.244 17.993 1.00 96.81 182 GLN A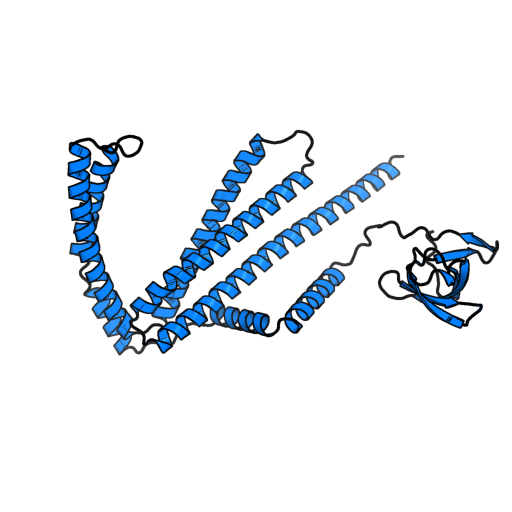 O 1
ATOM 1409 N N . LEU A 1 183 ? -23.601 10.228 15.987 1.00 97.69 183 LEU A N 1
ATOM 1410 C CA . LEU A 1 183 ? -23.016 9.127 15.229 1.00 97.69 183 LEU A CA 1
ATOM 1411 C C . LEU A 1 183 ? -21.590 8.806 15.701 1.00 97.69 183 LEU A C 1
ATOM 1413 O O . LEU A 1 183 ? -21.272 7.647 15.946 1.00 97.69 183 LEU A O 1
ATOM 1417 N N . GLU A 1 184 ? -20.740 9.819 15.882 1.00 97.06 184 GLU A N 1
ATOM 1418 C CA . GLU A 1 184 ? -19.379 9.627 16.397 1.00 97.06 184 GLU A CA 1
ATOM 1419 C C . GLU A 1 184 ? -19.378 8.993 17.797 1.00 97.06 184 GLU A C 1
ATOM 1421 O O . GLU A 1 184 ? -18.573 8.099 18.076 1.00 97.06 184 GLU A O 1
ATOM 1426 N N . HIS A 1 185 ? -20.305 9.411 18.663 1.00 97.44 185 HIS A N 1
ATOM 1427 C CA . HIS A 1 185 ? -20.460 8.841 19.995 1.00 97.44 185 HIS A CA 1
ATOM 1428 C C . HIS A 1 185 ? -20.819 7.350 19.942 1.00 97.44 185 HIS A C 1
ATOM 1430 O O . HIS A 1 185 ? -20.090 6.539 20.517 1.00 97.44 185 HIS A O 1
ATOM 1436 N N . GLU A 1 186 ? -21.867 6.975 19.205 1.00 97.38 186 GLU A N 1
ATOM 1437 C CA . GLU A 1 186 ? -22.287 5.571 19.072 1.00 97.38 186 GLU A CA 1
ATOM 1438 C C . GLU A 1 186 ? -21.197 4.720 18.407 1.00 97.38 186 GLU A C 1
ATOM 1440 O O . GLU A 1 186 ? -20.869 3.626 18.872 1.00 97.38 186 GLU A O 1
ATOM 1445 N N . GLN A 1 187 ? -20.543 5.256 17.372 1.00 96.94 187 GLN A N 1
ATOM 1446 C CA . GLN A 1 187 ? -19.433 4.586 16.700 1.00 96.94 187 GLN A CA 1
ATOM 1447 C C . GLN A 1 187 ? -18.279 4.311 17.671 1.00 96.94 187 GLN A C 1
ATOM 1449 O O . GLN A 1 187 ? -17.657 3.252 17.604 1.00 96.94 187 GLN A O 1
ATOM 1454 N N . SER A 1 188 ? -17.984 5.240 18.586 1.00 96.00 188 SER A N 1
ATOM 1455 C CA . SER A 1 188 ? -16.936 5.058 19.596 1.00 96.00 188 SER A CA 1
ATOM 1456 C C . SER A 1 188 ? -17.263 3.937 20.591 1.00 96.00 188 SER A C 1
ATOM 1458 O O . SER A 1 188 ? -16.358 3.191 20.969 1.00 96.00 188 SER A O 1
ATOM 1460 N N . ILE A 1 189 ? -18.540 3.772 20.963 1.00 96.38 189 ILE A N 1
ATOM 1461 C CA . ILE A 1 189 ? -19.009 2.697 21.850 1.00 96.38 189 ILE A CA 1
ATOM 1462 C C . ILE A 1 189 ? -18.840 1.346 21.156 1.00 96.38 189 ILE A C 1
ATOM 1464 O O . ILE A 1 189 ? -18.169 0.463 21.693 1.00 96.38 189 ILE A O 1
ATOM 1468 N N . VAL A 1 190 ? -19.367 1.213 19.936 1.00 96.94 190 VAL A N 1
ATOM 1469 C CA . VAL A 1 190 ? -19.253 -0.020 19.143 1.00 96.94 190 VAL A CA 1
ATOM 1470 C C . VAL A 1 190 ? -17.786 -0.360 18.872 1.00 96.94 190 VAL A C 1
ATOM 1472 O O . VAL A 1 190 ? -17.358 -1.494 19.077 1.00 96.94 190 VAL A O 1
ATOM 1475 N N . ASN A 1 191 ? -16.968 0.624 18.488 1.00 95.94 191 ASN A N 1
ATOM 1476 C CA . ASN A 1 191 ? -15.536 0.418 18.258 1.00 95.94 191 ASN A CA 1
ATOM 1477 C C . ASN A 1 191 ? -14.808 -0.060 19.516 1.00 95.94 191 ASN A C 1
ATOM 1479 O O . ASN A 1 191 ? -13.887 -0.871 19.412 1.00 95.94 191 ASN A O 1
ATOM 1483 N N . ARG A 1 192 ? -15.205 0.429 20.695 1.00 96.12 192 ARG A N 1
ATOM 1484 C CA . ARG A 1 192 ? -14.650 -0.026 21.969 1.00 96.12 192 ARG A CA 1
ATOM 1485 C C . ARG A 1 192 ? -15.024 -1.478 22.250 1.00 96.12 192 ARG A C 1
ATOM 1487 O O . ARG A 1 192 ? -14.131 -2.253 22.552 1.00 96.12 192 ARG A O 1
ATOM 1494 N N . GLN A 1 193 ? -16.285 -1.865 22.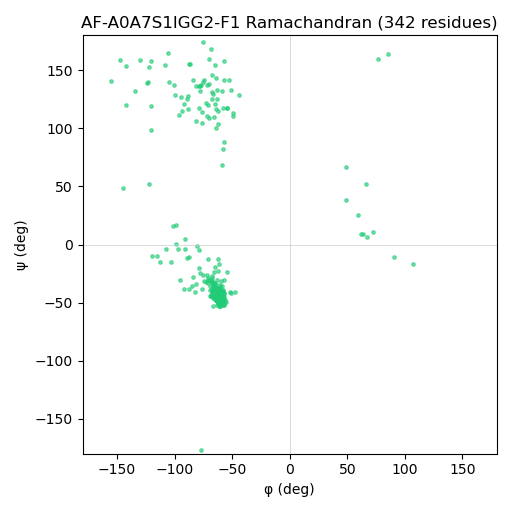059 1.00 97.00 193 GLN A N 1
ATOM 1495 C CA . GLN A 1 193 ? -16.730 -3.255 22.228 1.00 97.00 193 GLN A CA 1
ATOM 1496 C C . GLN A 1 193 ? -16.010 -4.214 21.268 1.00 97.00 193 GLN A C 1
ATOM 1498 O O . GLN A 1 193 ? -15.508 -5.254 21.689 1.00 97.00 193 GLN A O 1
ATOM 1503 N N . ILE A 1 194 ? -15.868 -3.829 19.994 1.00 97.12 194 ILE A N 1
ATOM 1504 C CA . ILE A 1 194 ? -15.075 -4.584 19.013 1.00 97.12 194 ILE A CA 1
ATOM 1505 C C . ILE A 1 194 ? -13.613 -4.686 19.470 1.00 97.12 194 ILE A C 1
ATOM 1507 O O . ILE A 1 194 ? -12.998 -5.743 19.353 1.00 97.12 194 ILE A O 1
ATOM 1511 N N . SER A 1 195 ? -13.041 -3.589 19.970 1.00 97.12 195 SER A N 1
ATOM 1512 C CA . SER A 1 195 ? -11.662 -3.544 20.468 1.00 97.12 195 SER A CA 1
ATOM 1513 C C . SER A 1 195 ? -11.464 -4.438 21.695 1.00 97.12 195 SER A C 1
ATOM 1515 O O . SER A 1 195 ? -10.422 -5.076 21.829 1.00 97.12 195 SER A O 1
ATOM 1517 N N . ASP A 1 196 ? -12.441 -4.492 22.599 1.00 97.19 196 ASP A N 1
ATOM 1518 C CA . ASP A 1 196 ? -12.425 -5.363 23.777 1.00 97.19 196 ASP A CA 1
ATOM 1519 C C . ASP A 1 196 ? -12.472 -6.838 23.347 1.00 97.19 196 ASP A C 1
ATOM 1521 O O . ASP A 1 196 ? -11.631 -7.624 23.778 1.00 97.19 196 ASP A O 1
ATOM 1525 N N . ALA A 1 197 ? -13.346 -7.189 22.394 1.00 97.38 197 ALA A N 1
ATOM 1526 C CA . ALA A 1 197 ? -13.395 -8.533 21.817 1.00 97.38 197 ALA A CA 1
ATOM 1527 C C . ALA A 1 197 ? -12.063 -8.918 21.149 1.00 97.38 197 ALA A C 1
ATOM 1529 O O . ALA A 1 197 ? -11.496 -9.976 21.421 1.00 97.38 197 ALA A O 1
ATOM 1530 N N . LYS A 1 198 ? -11.507 -8.043 20.302 1.00 97.50 198 LYS A N 1
ATOM 1531 C CA . LYS A 1 198 ? -10.214 -8.269 19.630 1.00 97.50 198 LYS A CA 1
ATOM 1532 C C . LYS A 1 198 ? -9.052 -8.452 20.610 1.00 97.50 198 LYS A C 1
ATOM 1534 O O . LYS A 1 198 ? -8.115 -9.193 20.304 1.00 97.50 198 LYS A O 1
ATOM 1539 N N . GLY A 1 199 ? -9.110 -7.809 21.776 1.00 96.56 199 GLY A N 1
ATOM 1540 C CA . GLY A 1 199 ? -8.123 -7.978 22.842 1.00 96.56 199 GLY A CA 1
ATOM 1541 C C . GLY A 1 199 ? -7.973 -9.429 23.312 1.00 96.56 199 GLY A C 1
ATOM 1542 O O . GLY A 1 199 ? -6.868 -9.841 23.651 1.00 96.56 199 GLY A O 1
ATOM 1543 N N . GLU A 1 200 ? -9.040 -10.232 23.251 1.00 97.25 200 GLU A N 1
ATOM 1544 C CA . GLU A 1 200 ? -9.030 -11.635 23.698 1.00 97.25 200 GLU A CA 1
ATOM 1545 C C . GLU A 1 200 ? -8.190 -12.556 22.801 1.00 97.25 200 GLU A C 1
ATOM 1547 O O . GLU A 1 200 ? -7.602 -13.531 23.279 1.00 97.25 200 GLU A O 1
ATOM 1552 N N . VAL A 1 201 ? -8.108 -12.247 21.502 1.00 96.75 201 VAL A N 1
ATOM 1553 C CA . VAL A 1 201 ? -7.331 -13.032 20.525 1.00 96.75 201 VAL A CA 1
ATOM 1554 C C . VAL A 1 201 ? -5.931 -12.461 20.294 1.00 96.75 201 VAL A C 1
ATOM 1556 O O . VAL A 1 201 ? -4.998 -13.213 20.021 1.00 96.75 201 VAL A O 1
ATOM 1559 N N . GLY A 1 202 ? -5.758 -11.142 20.423 1.00 97.00 202 GLY A N 1
ATOM 1560 C CA . GLY A 1 202 ? -4.476 -10.454 20.252 1.00 97.00 202 GLY A CA 1
ATOM 1561 C C . GLY A 1 202 ? -4.034 -10.272 18.791 1.00 97.00 202 GLY A C 1
ATOM 1562 O O . GLY A 1 202 ? -4.475 -10.971 17.878 1.00 97.00 202 GLY A O 1
ATOM 1563 N N . ILE A 1 203 ? -3.134 -9.313 18.543 1.00 97.88 203 ILE A N 1
ATOM 1564 C CA . ILE A 1 203 ? -2.765 -8.881 17.178 1.00 97.88 203 ILE A CA 1
ATOM 1565 C C . ILE A 1 203 ? -1.940 -9.912 16.390 1.00 97.88 203 ILE A C 1
ATOM 1567 O O . ILE A 1 203 ? -2.045 -9.995 15.169 1.00 97.88 203 ILE A O 1
ATOM 1571 N N . PHE A 1 204 ? -1.128 -10.723 17.072 1.00 97.69 204 PHE A N 1
ATOM 1572 C CA . PHE A 1 204 ? -0.321 -11.763 16.424 1.00 97.69 204 PHE A CA 1
ATOM 1573 C C . PHE A 1 204 ? -1.113 -13.040 16.112 1.00 97.69 204 PHE A C 1
ATOM 1575 O O . PHE A 1 204 ? -0.547 -13.977 15.548 1.00 97.69 204 PHE A O 1
ATOM 1582 N N . SER A 1 205 ? -2.397 -13.098 16.468 1.00 97.75 205 SER A N 1
ATOM 1583 C CA . SER A 1 205 ? -3.265 -14.226 16.138 1.00 97.75 205 SER A CA 1
ATOM 1584 C C . SER A 1 205 ? -3.564 -14.329 14.644 1.00 97.75 205 SER A C 1
ATOM 1586 O O . SER A 1 205 ? -3.333 -13.395 13.870 1.00 97.75 205 SER A O 1
ATOM 1588 N N . THR A 1 206 ? -4.146 -15.458 14.242 1.00 97.62 206 THR A N 1
ATOM 1589 C CA . THR A 1 206 ? -4.732 -15.630 12.906 1.00 97.62 206 THR A CA 1
ATOM 1590 C C . THR A 1 206 ? -5.707 -14.505 12.546 1.00 97.62 206 THR A C 1
ATOM 1592 O O . THR A 1 206 ? -5.622 -13.979 11.439 1.00 97.62 206 THR A O 1
ATOM 1595 N N . TYR A 1 207 ? -6.554 -14.060 13.483 1.00 97.00 207 TYR A N 1
ATOM 1596 C CA . TYR A 1 207 ? -7.508 -12.962 13.270 1.00 97.00 207 TYR A CA 1
ATOM 1597 C C . TYR A 1 207 ? -6.809 -11.623 13.010 1.00 97.00 207 TYR A C 1
ATOM 1599 O O . TYR A 1 207 ? -7.152 -10.915 12.062 1.00 97.00 207 TYR A O 1
ATOM 1607 N N . GLY A 1 208 ? -5.800 -11.277 13.817 1.00 97.12 208 GLY A N 1
ATOM 1608 C CA . GLY A 1 208 ? -5.066 -10.018 13.661 1.00 97.12 208 GLY A CA 1
ATOM 1609 C C . GLY A 1 208 ? -4.250 -9.955 12.368 1.00 97.12 208 GLY A C 1
ATOM 1610 O O . GLY A 1 208 ? -4.251 -8.934 11.665 1.00 97.12 208 GLY A O 1
ATOM 1611 N N . VAL A 1 209 ? -3.615 -11.067 11.990 1.00 97.81 209 VAL A N 1
ATOM 1612 C CA . VAL A 1 209 ? -2.901 -11.187 10.711 1.00 97.81 209 VAL A CA 1
ATOM 1613 C C . VAL A 1 209 ? -3.867 -11.142 9.526 1.00 97.81 209 VAL A C 1
ATOM 1615 O O . VAL A 1 209 ? -3.586 -10.459 8.537 1.00 97.81 209 VAL A O 1
ATOM 1618 N N . GLU A 1 210 ? -5.014 -11.816 9.606 1.00 97.44 210 GLU A N 1
ATOM 1619 C CA . GLU A 1 210 ? -6.026 -11.805 8.549 1.00 97.44 210 GLU A CA 1
ATOM 1620 C C . GLU A 1 210 ? -6.645 -10.417 8.354 1.00 97.44 210 GLU A C 1
ATOM 1622 O O . GLU A 1 210 ? -6.738 -9.940 7.220 1.00 97.44 210 GLU A O 1
ATOM 1627 N N . GLU A 1 211 ? -6.998 -9.717 9.433 1.00 97.62 211 GLU A N 1
ATOM 1628 C CA . GLU A 1 211 ? -7.534 -8.360 9.341 1.00 97.62 211 GLU A CA 1
ATOM 1629 C C . GLU A 1 211 ? -6.511 -7.391 8.734 1.00 97.62 211 GLU A C 1
ATOM 1631 O O . GLU A 1 211 ? -6.850 -6.596 7.851 1.00 97.62 211 GLU A O 1
ATOM 1636 N N . THR A 1 212 ? -5.242 -7.511 9.133 1.00 98.19 212 THR A N 1
ATOM 1637 C CA . THR A 1 212 ? -4.133 -6.741 8.555 1.00 98.19 212 THR A CA 1
ATOM 1638 C C . THR A 1 212 ? -3.961 -7.041 7.065 1.00 98.19 212 THR A C 1
ATOM 1640 O O . THR A 1 212 ? -3.805 -6.124 6.254 1.00 98.19 212 THR A O 1
ATOM 1643 N N . ARG A 1 213 ? -4.046 -8.315 6.667 1.00 97.88 213 ARG A N 1
ATOM 1644 C CA . ARG A 1 213 ? -3.980 -8.739 5.262 1.00 97.88 213 ARG A CA 1
ATOM 1645 C C . ARG A 1 213 ? -5.155 -8.187 4.455 1.00 97.88 213 ARG A C 1
ATOM 1647 O O . ARG A 1 213 ? -4.955 -7.694 3.346 1.00 97.88 213 ARG A O 1
ATOM 1654 N N . ARG A 1 214 ? -6.371 -8.220 5.002 1.00 98.06 214 ARG A N 1
ATOM 1655 C CA . ARG A 1 214 ? -7.564 -7.642 4.369 1.00 98.06 214 ARG A CA 1
ATOM 1656 C C . ARG A 1 214 ? -7.409 -6.136 4.176 1.00 98.06 214 ARG A C 1
ATOM 1658 O O . ARG A 1 214 ? -7.719 -5.631 3.097 1.00 98.06 214 ARG A O 1
ATOM 1665 N N . LEU A 1 215 ? -6.890 -5.430 5.184 1.00 98.19 215 LEU A N 1
ATOM 1666 C CA . LEU A 1 215 ? -6.572 -4.006 5.081 1.00 98.19 215 LEU A CA 1
ATOM 1667 C C . LEU A 1 215 ? -5.557 -3.752 3.959 1.00 98.19 215 LEU A C 1
ATOM 1669 O O . LEU A 1 215 ? -5.789 -2.889 3.116 1.00 98.19 215 LEU A O 1
ATOM 1673 N N . PHE A 1 216 ? -4.473 -4.531 3.910 1.00 98.25 216 PHE A N 1
ATOM 1674 C CA . PHE A 1 216 ? -3.457 -4.421 2.865 1.00 98.25 216 PHE A CA 1
ATOM 1675 C C . PHE A 1 216 ? -4.054 -4.594 1.464 1.00 98.25 216 PHE A C 1
ATOM 1677 O O . PHE A 1 216 ? -3.875 -3.729 0.608 1.00 98.25 216 PHE A O 1
ATOM 1684 N N . TRP A 1 217 ? -4.816 -5.667 1.229 1.00 98.12 217 TRP A N 1
ATOM 1685 C CA . TRP A 1 217 ? -5.421 -5.923 -0.079 1.00 98.12 217 TRP A CA 1
ATOM 1686 C C . TRP A 1 217 ? -6.459 -4.878 -0.472 1.00 98.12 217 TRP A C 1
ATOM 1688 O O . TRP A 1 217 ? -6.536 -4.516 -1.648 1.00 98.12 217 TRP A O 1
ATOM 1698 N N . LYS A 1 218 ? -7.216 -4.352 0.497 1.00 98.19 218 LYS A N 1
ATOM 1699 C CA . LYS A 1 218 ? -8.132 -3.232 0.271 1.00 98.19 218 LYS A CA 1
ATOM 1700 C C . LYS A 1 218 ? -7.364 -1.998 -0.205 1.00 98.19 218 LYS A C 1
ATOM 1702 O O . LYS A 1 218 ? -7.702 -1.456 -1.256 1.00 98.19 218 LYS A O 1
ATOM 1707 N N . SER A 1 219 ? -6.312 -1.594 0.507 1.00 98.06 219 SER A N 1
ATOM 1708 C CA . SER A 1 219 ? -5.477 -0.448 0.122 1.00 98.06 219 SER A CA 1
ATOM 1709 C C . SER A 1 219 ? -4.804 -0.665 -1.235 1.00 98.06 219 SER A C 1
ATOM 1711 O O . SER A 1 219 ? -4.846 0.207 -2.101 1.00 98.06 219 SER A O 1
ATOM 1713 N N . PHE A 1 220 ? -4.246 -1.853 -1.475 1.00 97.62 220 PHE A N 1
ATOM 1714 C CA . PHE A 1 220 ? -3.636 -2.215 -2.754 1.00 97.62 220 PHE A CA 1
ATOM 1715 C C . PHE A 1 220 ? -4.640 -2.155 -3.915 1.00 97.62 220 PHE A C 1
ATOM 1717 O O . PHE A 1 220 ? -4.332 -1.621 -4.983 1.00 97.62 220 PHE A O 1
ATOM 1724 N N . GLY A 1 221 ? -5.858 -2.665 -3.710 1.00 98.00 221 GLY A N 1
ATOM 1725 C CA . GLY A 1 221 ? -6.962 -2.557 -4.662 1.00 98.00 221 GLY A CA 1
ATOM 1726 C C . GLY A 1 221 ? -7.283 -1.102 -5.001 1.00 98.00 221 GLY A C 1
ATOM 1727 O O . GLY A 1 221 ? -7.274 -0.734 -6.174 1.00 98.00 221 GLY A O 1
ATOM 1728 N N . GLN A 1 222 ? -7.440 -0.258 -3.978 1.00 96.88 222 GLN A N 1
ATOM 1729 C CA . GLN A 1 222 ? -7.684 1.178 -4.146 1.00 96.88 222 GLN A CA 1
ATOM 1730 C C . GLN A 1 222 ? -6.571 1.873 -4.944 1.00 96.88 222 GLN A C 1
ATOM 1732 O O . GLN A 1 222 ? -6.872 2.676 -5.830 1.00 96.88 222 GLN A O 1
ATOM 1737 N N . GLY A 1 223 ? -5.302 1.536 -4.686 1.00 96.94 223 GLY A N 1
ATOM 1738 C CA . GLY A 1 223 ? -4.157 2.063 -5.436 1.00 96.94 223 GLY A CA 1
ATOM 1739 C C . GLY A 1 223 ? -4.177 1.678 -6.914 1.00 96.94 223 GLY A C 1
ATOM 1740 O O . GLY A 1 223 ? -3.959 2.523 -7.783 1.00 96.94 223 GLY A O 1
ATOM 1741 N N . LYS A 1 224 ? -4.504 0.416 -7.222 1.00 97.06 224 LYS A N 1
ATOM 1742 C CA . LYS A 1 224 ? -4.676 -0.040 -8.611 1.00 97.06 224 LYS A CA 1
ATOM 1743 C C . LYS A 1 224 ? -5.845 0.655 -9.300 1.00 97.06 224 LYS A C 1
ATOM 1745 O O . LYS A 1 224 ? -5.724 1.035 -10.460 1.00 97.06 224 LYS A O 1
ATOM 1750 N N . ASP A 1 225 ? -6.971 0.815 -8.615 1.00 97.75 225 ASP A N 1
ATOM 1751 C CA . ASP A 1 225 ? -8.150 1.449 -9.203 1.00 97.75 225 ASP A CA 1
ATOM 1752 C C . ASP A 1 225 ? -7.926 2.942 -9.441 1.00 97.75 225 ASP A C 1
ATOM 1754 O O . ASP A 1 225 ? -8.358 3.470 -10.464 1.00 97.75 225 ASP A O 1
ATOM 1758 N N . PHE A 1 226 ? -7.183 3.613 -8.557 1.00 96.25 226 PHE A N 1
ATOM 1759 C CA . PHE A 1 226 ? -6.683 4.962 -8.807 1.00 96.25 226 PHE A CA 1
ATOM 1760 C C . PHE A 1 226 ? -5.826 5.011 -10.077 1.00 96.25 226 PHE A C 1
ATOM 1762 O O . PHE A 1 226 ? -6.120 5.796 -10.976 1.00 96.25 226 PHE A O 1
ATOM 1769 N N . ALA A 1 227 ? -4.826 4.134 -10.194 1.00 95.62 227 ALA A N 1
ATOM 1770 C CA . ALA A 1 227 ? -3.932 4.106 -11.348 1.00 95.62 227 ALA A CA 1
ATOM 1771 C C . ALA A 1 227 ? -4.671 3.842 -12.668 1.00 95.62 227 ALA A C 1
ATOM 1773 O O . ALA A 1 227 ? -4.381 4.481 -13.681 1.00 95.62 227 ALA A O 1
ATOM 1774 N N . LYS A 1 228 ? -5.660 2.940 -12.657 1.00 95.44 228 LYS A N 1
ATOM 1775 C CA . LYS A 1 228 ? -6.534 2.672 -13.808 1.00 95.44 228 LYS A CA 1
ATOM 1776 C C . LYS A 1 228 ? -7.358 3.894 -14.193 1.00 95.44 228 LYS A C 1
ATOM 1778 O O . LYS A 1 228 ? -7.393 4.239 -15.369 1.00 95.44 228 LYS A O 1
ATOM 1783 N N . ARG A 1 229 ? -8.001 4.555 -13.221 1.00 96.06 229 ARG A N 1
ATOM 1784 C CA . ARG A 1 229 ? -8.778 5.777 -13.473 1.00 96.06 229 ARG A CA 1
ATOM 1785 C C . ARG A 1 229 ? -7.896 6.872 -14.061 1.00 96.06 229 ARG A C 1
ATOM 1787 O O . ARG A 1 229 ? -8.273 7.454 -15.069 1.00 96.06 229 ARG A O 1
ATOM 1794 N N . GLN A 1 230 ? -6.716 7.101 -13.485 1.00 95.19 230 GLN A N 1
ATOM 1795 C CA . GLN A 1 230 ? -5.777 8.098 -13.994 1.00 95.19 230 GLN A CA 1
ATOM 1796 C C . GLN A 1 230 ? -5.306 7.761 -15.413 1.00 95.19 230 GLN A C 1
ATOM 1798 O O . GLN A 1 230 ? -5.355 8.607 -16.295 1.00 95.19 230 GLN A O 1
ATOM 1803 N N . SER A 1 231 ? -4.958 6.500 -15.670 1.00 93.69 231 SER A N 1
ATOM 1804 C CA . SER A 1 231 ? -4.544 6.049 -17.005 1.00 93.69 231 SER A CA 1
ATOM 1805 C C . SER A 1 231 ? -5.663 6.163 -18.046 1.00 93.69 231 SER A C 1
ATOM 1807 O O . SER A 1 231 ? -5.393 6.446 -19.208 1.00 93.69 231 SER A O 1
ATOM 1809 N N . MET A 1 232 ? -6.921 5.956 -17.645 1.00 91.88 232 MET A N 1
ATOM 1810 C CA . MET A 1 232 ? -8.088 6.153 -18.509 1.00 91.88 232 MET A CA 1
ATOM 1811 C C . MET A 1 232 ? -8.281 7.633 -18.859 1.00 91.88 232 MET A C 1
ATOM 1813 O O . MET A 1 232 ? -8.546 7.951 -20.017 1.00 91.88 232 MET A O 1
ATOM 1817 N N . TRP A 1 233 ? -8.111 8.532 -17.885 1.00 90.56 233 TRP A N 1
ATOM 1818 C CA . TRP A 1 233 ? -8.128 9.976 -18.127 1.00 90.56 233 TRP A CA 1
ATOM 1819 C C . TRP A 1 233 ? -6.994 10.411 -19.056 1.00 90.56 233 TRP A C 1
ATOM 1821 O O . TRP A 1 233 ? -7.242 11.147 -20.010 1.00 90.56 233 TRP A O 1
ATOM 1831 N N . ASP A 1 234 ? -5.780 9.906 -18.839 1.00 89.75 234 ASP A N 1
ATOM 1832 C CA . ASP A 1 234 ? -4.643 10.189 -19.713 1.00 89.75 234 ASP A CA 1
ATOM 1833 C C . ASP A 1 234 ? -4.921 9.695 -21.138 1.00 89.75 234 ASP A C 1
ATOM 1835 O O . ASP A 1 234 ? -4.759 10.450 -22.089 1.00 89.75 234 ASP A O 1
ATOM 1839 N N . LEU A 1 235 ? -5.437 8.474 -21.314 1.00 87.50 235 LEU A N 1
ATOM 1840 C CA . LEU A 1 235 ? -5.799 7.951 -22.635 1.00 87.50 235 LEU A CA 1
ATOM 1841 C C . LEU A 1 235 ? -6.826 8.847 -23.352 1.00 87.50 235 LEU A C 1
ATOM 1843 O O . LEU A 1 235 ? -6.656 9.144 -24.537 1.00 87.50 235 LEU A O 1
ATOM 1847 N N . LEU A 1 236 ? -7.866 9.291 -22.635 1.00 86.31 236 LEU A N 1
ATOM 1848 C CA . LEU A 1 236 ? -8.908 10.168 -23.169 1.00 86.31 236 LEU A CA 1
ATOM 1849 C C . LEU A 1 236 ? -8.310 11.488 -23.679 1.00 86.31 236 LEU A C 1
ATOM 1851 O O . LEU A 1 236 ? -8.602 11.905 -24.798 1.00 86.31 236 LEU A O 1
ATOM 1855 N N . PHE A 1 237 ? -7.445 12.129 -22.891 1.00 81.50 237 PHE A N 1
ATOM 1856 C CA . PHE A 1 237 ? -6.902 13.447 -23.229 1.00 81.50 237 PHE A CA 1
ATOM 1857 C C . PHE A 1 237 ? -5.681 13.401 -24.158 1.00 81.50 237 PHE A C 1
ATOM 1859 O O . PHE A 1 237 ? -5.514 14.304 -24.979 1.00 81.50 237 PHE A O 1
ATOM 1866 N N . LEU A 1 238 ? -4.875 12.335 -24.138 1.00 75.56 238 LEU A N 1
ATOM 1867 C CA . LEU A 1 238 ? -3.825 12.128 -25.142 1.00 75.56 238 LEU A CA 1
ATOM 1868 C C . LEU A 1 238 ? -4.392 11.848 -26.535 1.00 75.56 238 LEU A C 1
ATOM 1870 O O . LEU A 1 238 ? -3.743 12.179 -27.526 1.00 75.56 238 LEU A O 1
ATOM 1874 N N . GLY A 1 239 ? -5.587 11.257 -26.629 1.00 68.12 239 GLY A N 1
ATOM 1875 C CA . GLY A 1 239 ? -6.280 11.063 -27.905 1.00 68.12 239 GLY A CA 1
ATOM 1876 C C . GLY A 1 239 ? -6.708 12.379 -28.563 1.00 68.12 239 GLY A C 1
ATOM 1877 O O . GLY A 1 239 ? -6.657 12.500 -29.785 1.00 68.12 239 GLY A O 1
ATOM 1878 N N . VAL A 1 240 ? -7.062 13.384 -27.758 1.00 68.62 240 VAL A N 1
ATOM 1879 C CA . VAL A 1 240 ? -7.535 14.699 -28.230 1.00 68.62 240 VAL A CA 1
ATOM 1880 C C . VAL A 1 240 ? -6.378 15.598 -28.697 1.00 68.62 240 VAL A C 1
ATOM 1882 O O . VAL A 1 240 ? -6.571 16.454 -29.555 1.00 68.62 240 VAL A O 1
ATOM 1885 N N . GLY A 1 241 ? -5.157 15.374 -28.200 1.00 62.56 241 GLY A N 1
ATOM 1886 C CA . GLY A 1 241 ? -3.961 16.159 -28.534 1.00 62.56 241 GLY A CA 1
ATOM 1887 C C . GLY A 1 241 ? -3.032 15.548 -29.590 1.00 62.56 241 GLY A C 1
ATOM 1888 O O . GLY A 1 241 ? -1.866 15.938 -29.652 1.00 62.56 241 GLY A O 1
ATOM 1889 N N . ARG A 1 242 ? -3.481 14.564 -30.387 1.00 61.56 242 ARG A N 1
ATOM 1890 C CA . ARG A 1 242 ? -2.608 13.841 -31.330 1.00 61.56 242 ARG A CA 1
ATOM 1891 C C . ARG A 1 242 ? -2.056 14.777 -32.418 1.00 61.56 242 ARG A C 1
ATOM 1893 O O . ARG A 1 242 ? -2.713 15.036 -33.424 1.00 61.56 242 ARG A O 1
ATOM 1900 N N . GLY A 1 243 ? -0.807 15.215 -32.253 1.00 61.47 243 GLY A N 1
ATOM 1901 C CA . GLY A 1 243 ? -0.006 15.776 -33.340 1.00 61.47 243 GLY A CA 1
ATOM 1902 C C . GLY A 1 243 ? 0.147 14.739 -34.456 1.00 61.47 243 GLY A C 1
ATOM 1903 O O . GLY A 1 243 ? 0.438 13.571 -34.189 1.00 61.47 243 GLY A O 1
ATOM 1904 N N . ARG A 1 244 ? -0.090 15.146 -35.706 1.00 59.91 244 ARG A N 1
ATOM 1905 C CA . ARG A 1 244 ? -0.185 14.254 -36.879 1.00 59.91 244 ARG A CA 1
ATOM 1906 C C . ARG A 1 244 ? 1.110 13.485 -37.191 1.00 59.91 244 ARG A C 1
ATOM 1908 O O . ARG A 1 244 ? 1.056 12.514 -37.941 1.00 59.91 244 ARG A O 1
ATOM 1915 N N . ASP A 1 245 ? 2.218 13.872 -36.562 1.00 63.69 245 ASP A N 1
ATOM 1916 C CA . ASP A 1 245 ? 3.576 13.460 -36.924 1.00 63.69 245 ASP A CA 1
ATOM 1917 C C . ASP A 1 245 ? 4.221 12.456 -35.942 1.00 63.69 245 ASP A C 1
ATOM 1919 O O . ASP A 1 245 ? 5.306 11.944 -36.214 1.00 63.69 245 ASP A O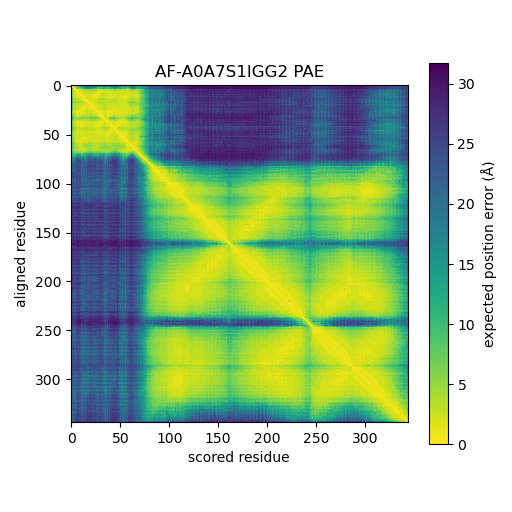 1
ATOM 1923 N N . ASP A 1 246 ? 3.565 12.107 -34.824 1.00 69.19 246 ASP A N 1
ATOM 1924 C CA . ASP A 1 246 ? 4.096 11.105 -33.885 1.00 69.19 246 ASP A CA 1
ATOM 1925 C C . ASP A 1 246 ? 3.845 9.670 -34.397 1.00 69.19 246 ASP A C 1
ATOM 1927 O O . ASP A 1 246 ? 2.704 9.196 -34.518 1.00 69.19 246 ASP A O 1
ATOM 1931 N N . GLY A 1 247 ? 4.938 8.941 -34.656 1.00 81.44 247 GLY A N 1
ATOM 1932 C CA . GLY A 1 247 ? 4.904 7.523 -35.016 1.00 81.44 247 GLY A CA 1
ATOM 1933 C C . GLY A 1 247 ? 4.199 6.673 -33.951 1.00 81.44 247 GLY A C 1
ATOM 1934 O O . GLY A 1 247 ? 4.370 6.888 -32.750 1.00 81.44 247 GLY A O 1
ATOM 1935 N N . LEU A 1 248 ? 3.419 5.674 -34.385 1.00 81.44 248 LEU A N 1
ATOM 1936 C CA . LEU A 1 248 ? 2.604 4.818 -33.507 1.00 81.44 248 LEU A CA 1
ATOM 1937 C C . LEU A 1 248 ? 3.415 4.202 -32.353 1.00 81.44 248 LEU A C 1
ATOM 1939 O O . LEU A 1 248 ? 2.946 4.179 -31.220 1.00 81.44 248 LEU A O 1
ATOM 1943 N N . ALA A 1 249 ? 4.646 3.759 -32.619 1.00 80.81 249 ALA A N 1
ATOM 1944 C CA . ALA A 1 249 ? 5.525 3.189 -31.598 1.00 80.81 249 ALA A CA 1
ATOM 1945 C C . ALA A 1 249 ? 5.913 4.209 -30.512 1.00 80.81 249 ALA A C 1
ATOM 1947 O O . ALA A 1 249 ? 5.852 3.894 -29.326 1.00 80.81 249 ALA A O 1
ATOM 1948 N N . ALA A 1 250 ? 6.254 5.444 -30.895 1.00 82.69 250 ALA A N 1
ATOM 1949 C CA . ALA A 1 250 ? 6.581 6.505 -29.943 1.00 82.69 250 ALA A CA 1
ATOM 1950 C C . ALA A 1 250 ? 5.365 6.870 -29.078 1.00 82.69 250 ALA A C 1
ATOM 1952 O O . ALA A 1 250 ? 5.497 7.049 -27.868 1.00 82.69 250 ALA A O 1
ATOM 1953 N N . TYR A 1 251 ? 4.173 6.905 -29.680 1.00 84.94 251 TYR A N 1
ATOM 1954 C CA . TYR A 1 251 ? 2.917 7.107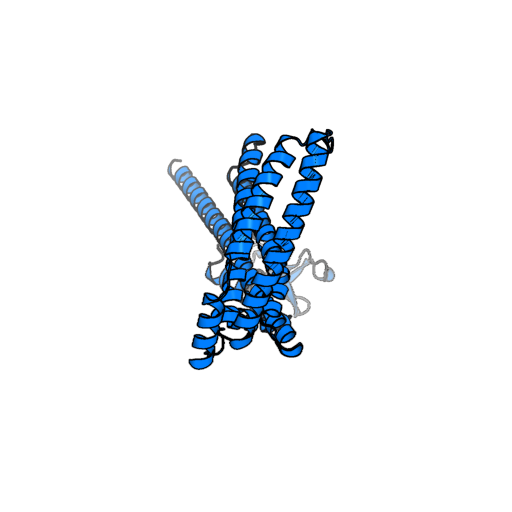 -28.961 1.00 84.94 251 TYR A CA 1
ATOM 1955 C C . TYR A 1 251 ? 2.644 5.989 -27.942 1.00 84.94 251 TYR A C 1
ATOM 1957 O O . TYR A 1 251 ? 2.373 6.276 -26.777 1.00 84.94 251 TYR A O 1
ATOM 1965 N N . LEU A 1 252 ? 2.779 4.720 -28.343 1.00 85.50 252 LEU A N 1
ATOM 1966 C CA . LEU A 1 252 ? 2.564 3.575 -27.450 1.00 85.50 252 LEU A CA 1
ATOM 1967 C C . LEU A 1 252 ? 3.568 3.540 -26.291 1.00 85.50 252 LEU A C 1
ATOM 1969 O O . LEU A 1 252 ? 3.186 3.217 -25.171 1.00 85.50 252 LEU A O 1
ATOM 1973 N N . ILE A 1 253 ? 4.828 3.915 -26.528 1.00 87.94 253 ILE A N 1
ATOM 1974 C CA . ILE A 1 253 ? 5.837 4.015 -25.464 1.00 87.94 253 ILE A CA 1
ATOM 1975 C C . ILE A 1 253 ? 5.486 5.144 -24.487 1.00 87.94 253 ILE A C 1
ATOM 1977 O O . ILE A 1 253 ? 5.550 4.931 -23.278 1.00 87.94 253 ILE A O 1
ATOM 1981 N N . LYS A 1 254 ? 5.077 6.326 -24.975 1.00 87.38 254 LYS A N 1
ATOM 1982 C CA . LYS A 1 254 ? 4.621 7.432 -24.110 1.00 87.38 254 LYS A CA 1
ATOM 1983 C C . LYS A 1 254 ? 3.429 7.006 -23.248 1.00 87.38 254 LYS A C 1
ATOM 1985 O O . LYS A 1 254 ? 3.452 7.227 -22.039 1.00 87.38 254 LYS A O 1
ATOM 1990 N N . LEU A 1 255 ? 2.443 6.342 -23.854 1.00 90.06 255 LEU A N 1
ATOM 1991 C CA . LEU A 1 255 ? 1.274 5.811 -23.153 1.00 90.06 255 LEU A CA 1
ATOM 1992 C C . LEU A 1 255 ? 1.683 4.786 -22.086 1.00 90.06 255 LEU A C 1
ATOM 1994 O O . LEU A 1 255 ? 1.245 4.872 -20.943 1.00 90.06 255 LEU A O 1
ATOM 1998 N N . LEU A 1 256 ? 2.564 3.845 -22.434 1.00 90.94 256 LEU A N 1
ATOM 1999 C CA . LEU A 1 256 ? 3.074 2.844 -21.499 1.00 90.94 256 LEU A CA 1
ATOM 2000 C C . LEU A 1 256 ? 3.787 3.497 -20.308 1.00 90.94 256 LEU A C 1
ATOM 2002 O O . LEU A 1 256 ? 3.529 3.124 -19.167 1.00 90.94 256 LEU A O 1
ATOM 2006 N N . LEU A 1 257 ? 4.648 4.488 -20.549 1.00 91.19 257 LEU A N 1
ATOM 2007 C CA . LEU A 1 257 ? 5.351 5.209 -19.485 1.00 91.19 257 LEU A CA 1
ATOM 2008 C C . LEU A 1 257 ? 4.385 5.962 -18.560 1.00 91.19 257 LEU A C 1
ATOM 2010 O O . LEU A 1 257 ? 4.574 5.932 -17.346 1.00 91.19 257 LEU A O 1
ATOM 2014 N N . GLN A 1 258 ? 3.339 6.588 -19.103 1.00 93.00 258 GLN A N 1
ATOM 2015 C CA . GLN A 1 258 ? 2.303 7.248 -18.299 1.00 93.00 258 GLN A CA 1
ATOM 2016 C C . GLN A 1 258 ? 1.538 6.252 -17.430 1.00 93.00 258 GLN A C 1
ATOM 2018 O O . GLN A 1 258 ? 1.405 6.467 -16.226 1.00 93.00 258 GLN A O 1
ATOM 2023 N N . VAL A 1 259 ? 1.125 5.117 -18.001 1.00 93.75 259 VAL A N 1
ATOM 2024 C CA . VAL A 1 259 ? 0.491 4.030 -17.244 1.00 93.75 259 VAL A CA 1
ATOM 2025 C C . VAL A 1 259 ? 1.407 3.569 -16.107 1.00 93.75 259 VAL A C 1
ATOM 2027 O O . VAL A 1 259 ? 0.964 3.480 -14.964 1.00 93.75 259 VAL A O 1
ATOM 2030 N N . LEU A 1 260 ? 2.695 3.332 -16.378 1.00 95.31 260 LEU A N 1
ATOM 2031 C CA . LEU A 1 260 ? 3.658 2.924 -15.351 1.00 95.31 260 LEU A CA 1
ATOM 2032 C C . LEU A 1 260 ? 3.795 3.963 -14.233 1.00 95.31 260 LEU A C 1
ATOM 2034 O O . LEU A 1 260 ? 3.794 3.591 -13.062 1.00 95.31 260 LEU A O 1
ATOM 2038 N N . LEU A 1 261 ? 3.876 5.253 -14.566 1.00 95.50 261 LEU A N 1
ATOM 2039 C CA . LEU A 1 261 ? 3.946 6.325 -13.569 1.00 95.50 261 LEU A CA 1
ATOM 2040 C C . LEU A 1 261 ? 2.672 6.398 -12.718 1.00 95.50 261 LEU A C 1
ATOM 2042 O O . LEU A 1 261 ? 2.768 6.494 -11.495 1.00 95.50 261 LEU A O 1
ATOM 2046 N N . ASN A 1 262 ? 1.494 6.275 -13.331 1.00 96.12 262 ASN A N 1
ATOM 2047 C CA . ASN A 1 262 ? 0.216 6.266 -12.618 1.00 96.12 262 ASN A CA 1
ATOM 2048 C C . ASN A 1 262 ? 0.102 5.083 -11.657 1.00 96.12 262 ASN A C 1
ATOM 2050 O O . ASN A 1 262 ? -0.343 5.248 -10.520 1.00 96.12 262 ASN A O 1
ATOM 2054 N N . PHE A 1 263 ? 0.534 3.895 -12.090 1.00 96.56 263 PHE A N 1
ATOM 2055 C CA . PHE A 1 263 ? 0.618 2.727 -11.218 1.00 96.56 263 PHE A CA 1
ATOM 2056 C C . PHE A 1 263 ? 1.607 2.949 -10.080 1.00 96.56 263 PHE A C 1
ATOM 2058 O O . PHE A 1 263 ? 1.255 2.691 -8.933 1.00 96.56 263 PHE A O 1
ATOM 2065 N N . THR A 1 264 ? 2.791 3.493 -10.350 1.00 97.12 264 THR A N 1
ATOM 2066 C CA . THR A 1 264 ? 3.773 3.817 -9.310 1.00 97.12 264 THR A CA 1
ATOM 2067 C C . THR A 1 264 ? 3.196 4.769 -8.262 1.00 97.12 264 THR A C 1
ATOM 2069 O O . THR A 1 264 ? 3.255 4.466 -7.072 1.00 97.12 264 THR A O 1
ATOM 2072 N N . LEU A 1 265 ? 2.558 5.866 -8.679 1.00 97.31 265 LEU A N 1
ATOM 2073 C CA . LEU A 1 265 ? 1.934 6.826 -7.763 1.00 97.31 265 LEU A CA 1
ATOM 2074 C C . LEU A 1 265 ? 0.782 6.203 -6.966 1.00 97.31 265 LEU A C 1
ATOM 2076 O O . LEU A 1 265 ? 0.740 6.338 -5.743 1.00 97.31 265 LEU A O 1
ATOM 2080 N N . GLY A 1 266 ? -0.123 5.482 -7.635 1.00 97.06 266 GLY A N 1
ATOM 2081 C CA . GLY A 1 266 ? -1.263 4.837 -6.983 1.00 97.06 266 GLY A CA 1
ATOM 2082 C C . GLY A 1 266 ? -0.846 3.794 -5.951 1.00 97.06 266 GLY A C 1
ATOM 2083 O O . GLY A 1 266 ? -1.408 3.727 -4.860 1.00 97.06 266 GLY A O 1
ATOM 2084 N N . LEU A 1 267 ? 0.175 3.001 -6.269 1.00 97.44 267 LEU A N 1
ATOM 2085 C CA . LEU A 1 267 ? 0.680 1.942 -5.405 1.00 97.44 267 LEU A CA 1
ATOM 2086 C C . LEU A 1 267 ? 1.519 2.473 -4.233 1.00 97.44 267 LEU A C 1
ATOM 2088 O O . LEU A 1 267 ? 1.378 1.978 -3.113 1.00 97.44 267 LEU A O 1
ATOM 2092 N N . ILE A 1 268 ? 2.333 3.512 -4.442 1.00 97.44 268 ILE A N 1
ATOM 2093 C CA . ILE A 1 268 ? 3.030 4.202 -3.345 1.00 97.44 268 ILE A CA 1
ATOM 2094 C C . ILE A 1 268 ? 2.008 4.851 -2.406 1.00 97.44 268 ILE A C 1
ATOM 2096 O O . ILE A 1 268 ? 2.073 4.640 -1.195 1.00 97.44 268 ILE A O 1
ATOM 2100 N N . GLY A 1 269 ? 1.020 5.566 -2.953 1.00 97.56 269 GLY A N 1
ATOM 2101 C CA . GLY A 1 269 ? -0.056 6.176 -2.171 1.00 97.56 269 GLY A CA 1
ATOM 2102 C C . GLY A 1 269 ? -0.844 5.148 -1.357 1.00 97.56 269 GLY A C 1
ATOM 2103 O O . GLY A 1 269 ? -1.063 5.343 -0.163 1.00 97.56 269 GLY A O 1
ATOM 2104 N N . ALA A 1 270 ? -1.188 4.006 -1.960 1.00 97.75 270 ALA A N 1
ATOM 2105 C CA . ALA A 1 270 ? -1.827 2.891 -1.263 1.00 97.75 270 ALA A CA 1
ATOM 2106 C C . ALA A 1 270 ? -0.974 2.325 -0.121 1.00 97.75 270 ALA A C 1
ATOM 2108 O O . ALA A 1 270 ? -1.509 1.996 0.935 1.00 97.75 270 ALA A O 1
ATOM 2109 N N . THR A 1 271 ? 0.345 2.236 -0.310 1.00 98.19 271 THR A N 1
ATOM 2110 C CA . THR A 1 271 ? 1.272 1.763 0.730 1.00 98.19 271 THR A CA 1
ATOM 2111 C C . THR A 1 271 ? 1.297 2.725 1.914 1.00 98.19 271 THR A C 1
ATOM 2113 O O . THR A 1 271 ? 1.184 2.297 3.059 1.00 98.19 271 THR A O 1
ATOM 2116 N N . ILE A 1 272 ? 1.378 4.031 1.649 1.00 98.00 272 ILE A N 1
ATOM 2117 C CA . ILE A 1 272 ? 1.348 5.067 2.689 1.00 98.00 272 ILE A CA 1
ATOM 2118 C C . ILE A 1 272 ? 0.006 5.035 3.432 1.00 98.00 272 ILE A C 1
ATOM 2120 O O . ILE A 1 272 ? -0.017 5.014 4.661 1.00 98.00 272 ILE A O 1
ATOM 2124 N N . GLY A 1 273 ? -1.111 4.964 2.701 1.00 97.81 273 GLY A N 1
ATOM 2125 C CA . GLY A 1 273 ? -2.450 4.870 3.288 1.00 97.81 273 GLY A CA 1
ATOM 2126 C C . GLY A 1 273 ? -2.654 3.601 4.122 1.00 97.81 273 GLY A C 1
ATOM 2127 O O . GLY A 1 273 ? -3.270 3.654 5.188 1.00 97.81 273 GLY A O 1
ATOM 2128 N N . PHE A 1 274 ? -2.091 2.471 3.682 1.00 98.44 274 PHE A N 1
ATOM 2129 C CA . PHE A 1 274 ? -2.043 1.239 4.466 1.00 98.44 274 PHE A CA 1
ATOM 2130 C C . PHE A 1 274 ? -1.272 1.438 5.772 1.00 98.44 274 PHE A C 1
ATOM 2132 O O . PHE A 1 274 ? -1.834 1.162 6.824 1.00 98.44 274 PHE A O 1
ATOM 2139 N N . ILE A 1 275 ? -0.038 1.953 5.726 1.00 98.38 275 ILE A N 1
ATOM 2140 C CA . ILE A 1 275 ? 0.793 2.165 6.925 1.00 98.38 275 ILE A CA 1
ATOM 2141 C C . ILE A 1 275 ? 0.094 3.112 7.909 1.00 98.38 275 ILE A C 1
ATOM 2143 O O . ILE A 1 275 ? 0.079 2.852 9.109 1.00 98.38 275 ILE A O 1
ATOM 2147 N N . TRP A 1 276 ? -0.543 4.173 7.412 1.00 97.88 276 TRP A N 1
ATOM 2148 C CA . TRP A 1 276 ? -1.323 5.084 8.249 1.00 97.88 276 TRP A CA 1
ATOM 2149 C C . TRP A 1 276 ? -2.492 4.372 8.945 1.00 97.88 276 TRP A C 1
ATOM 2151 O O . TRP A 1 276 ? -2.672 4.481 10.157 1.00 97.88 276 TRP A O 1
ATOM 2161 N N . SER A 1 277 ? -3.268 3.595 8.188 1.00 97.94 277 SER A N 1
ATOM 2162 C CA . SER A 1 277 ? -4.442 2.875 8.704 1.00 97.94 277 SER A CA 1
ATOM 2163 C C . SER A 1 277 ? -4.067 1.699 9.612 1.00 97.94 277 SER A C 1
ATOM 2165 O O . SER A 1 277 ? -4.817 1.346 10.523 1.00 97.94 277 SER A O 1
ATOM 2167 N N . LEU A 1 278 ? -2.896 1.100 9.384 1.00 98.19 278 LEU A N 1
ATOM 2168 C CA . LEU A 1 278 ? -2.379 -0.041 10.130 1.00 98.19 278 LEU A CA 1
ATOM 2169 C C . LEU A 1 278 ? -2.264 0.279 11.620 1.00 98.19 278 LEU A C 1
ATOM 2171 O O . LEU A 1 278 ? -2.611 -0.562 12.442 1.00 98.19 278 LEU A O 1
ATOM 2175 N N . TRP A 1 279 ? -1.848 1.496 11.980 1.00 97.50 279 TRP A N 1
ATOM 2176 C CA . TRP A 1 279 ? -1.751 1.894 13.385 1.00 97.50 279 TRP A CA 1
ATOM 2177 C C . TRP A 1 279 ? -3.089 1.775 14.128 1.00 97.50 279 TRP A C 1
ATOM 2179 O O . TRP A 1 279 ? -3.123 1.309 15.270 1.00 97.50 279 TRP A O 1
ATOM 2189 N N . GLY A 1 280 ? -4.191 2.146 13.467 1.00 96.06 280 GLY A N 1
ATOM 2190 C CA . GLY A 1 280 ? -5.541 2.010 14.010 1.00 96.06 280 GLY A CA 1
ATOM 2191 C C . GLY A 1 280 ? -5.929 0.548 14.222 1.00 96.06 280 GLY A C 1
ATOM 2192 O O . GLY A 1 280 ? -6.385 0.190 15.306 1.00 96.06 280 GLY A O 1
ATOM 2193 N N . VAL A 1 281 ? -5.667 -0.315 13.232 1.00 97.19 281 VAL A N 1
ATOM 2194 C CA . VAL A 1 281 ? -5.940 -1.759 13.349 1.00 97.19 281 VAL A CA 1
ATOM 2195 C C . VAL A 1 281 ? -5.134 -2.375 14.484 1.00 97.19 281 VAL A C 1
ATOM 2197 O O . VAL A 1 281 ? -5.724 -2.988 15.365 1.00 97.19 281 VAL A O 1
ATOM 2200 N N . VAL A 1 282 ? -3.818 -2.153 14.532 1.00 97.88 282 VAL A N 1
ATOM 2201 C CA . VAL A 1 282 ? -2.958 -2.709 15.589 1.00 97.88 282 VAL A CA 1
ATOM 2202 C C . VAL A 1 282 ? -3.403 -2.219 16.969 1.00 97.88 282 VAL A C 1
ATOM 2204 O O . VAL A 1 282 ? -3.470 -3.009 17.906 1.00 97.88 282 VAL A O 1
ATOM 2207 N N . SER A 1 283 ? -3.757 -0.938 17.101 1.00 97.19 283 SER A N 1
ATOM 2208 C CA . SER A 1 283 ? -4.226 -0.385 18.377 1.00 97.19 283 SER A CA 1
ATOM 2209 C C . SER A 1 283 ? -5.581 -0.955 18.813 1.00 97.19 283 SER A C 1
ATOM 2211 O O . SER A 1 283 ? -5.821 -1.042 20.013 1.00 97.19 283 SER A O 1
ATOM 2213 N N . SER A 1 284 ? -6.428 -1.401 17.875 1.00 97.00 284 SER A N 1
ATOM 2214 C CA . SER A 1 284 ? -7.738 -2.006 18.177 1.00 97.00 284 SER A CA 1
ATOM 2215 C C . SER A 1 284 ? -7.667 -3.401 18.809 1.00 97.00 284 SER A C 1
ATOM 2217 O O . SER A 1 284 ? -8.667 -3.879 19.317 1.00 97.00 284 SER A O 1
ATOM 2219 N N . PHE A 1 285 ? -6.504 -4.057 18.812 1.00 97.81 285 PHE A N 1
ATOM 2220 C CA . PHE A 1 285 ? -6.296 -5.319 19.543 1.00 97.81 285 PHE A CA 1
ATOM 2221 C C . PHE A 1 285 ? -5.786 -5.092 20.973 1.00 97.81 285 PHE A C 1
ATOM 2223 O O . PHE A 1 285 ? -5.412 -6.043 21.649 1.00 97.81 285 PHE A O 1
ATOM 2230 N N . GLN A 1 286 ? -5.685 -3.830 21.403 1.00 96.38 286 GLN A N 1
ATOM 2231 C CA . GLN A 1 286 ? -5.163 -3.427 22.712 1.00 96.38 286 GLN A CA 1
ATOM 2232 C C . GLN A 1 286 ? -3.806 -4.061 23.108 1.00 96.38 286 GLN A C 1
ATOM 2234 O O . GLN A 1 286 ? -3.600 -4.355 24.285 1.00 96.38 286 GLN A O 1
ATOM 2239 N N . PRO A 1 287 ? -2.837 -4.253 22.183 1.00 95.81 287 PRO A N 1
ATOM 2240 C CA . PRO A 1 287 ? -1.578 -4.894 22.534 1.00 95.81 287 PRO A CA 1
ATOM 2241 C C . PRO A 1 287 ? -0.727 -3.983 23.421 1.00 95.81 287 PRO A C 1
ATOM 2243 O O . PRO A 1 287 ? -0.845 -2.742 23.381 1.00 95.81 287 PRO A O 1
ATOM 2246 N N . GLY A 1 288 ? 0.217 -4.601 24.134 1.00 97.06 288 GLY A N 1
ATOM 2247 C CA . GLY A 1 288 ? 1.288 -3.881 24.815 1.00 97.06 288 GLY A CA 1
ATOM 2248 C C . GLY A 1 288 ? 2.107 -3.026 23.838 1.00 97.06 288 GLY A C 1
ATOM 2249 O O . GLY A 1 288 ? 2.143 -3.270 22.632 1.00 97.06 288 GLY A O 1
ATOM 2250 N N . ILE A 1 289 ? 2.800 -2.005 24.348 1.00 96.62 289 ILE A N 1
ATOM 2251 C CA . ILE A 1 289 ? 3.537 -1.037 23.510 1.00 96.62 289 ILE A CA 1
ATOM 2252 C C . ILE A 1 289 ? 4.610 -1.731 22.653 1.00 96.62 289 ILE A C 1
ATOM 2254 O O . ILE A 1 289 ? 4.752 -1.420 21.472 1.00 96.62 289 ILE A O 1
ATOM 2258 N N . ALA A 1 290 ? 5.334 -2.698 23.224 1.00 97.19 290 ALA A N 1
ATOM 2259 C CA . ALA A 1 290 ? 6.367 -3.446 22.509 1.00 97.19 290 ALA A CA 1
ATOM 2260 C C . ALA A 1 290 ? 5.782 -4.288 21.362 1.00 97.19 290 ALA A C 1
ATOM 2262 O O . ALA A 1 290 ? 6.266 -4.218 20.235 1.00 97.19 290 ALA A O 1
ATOM 2263 N N . GLU A 1 291 ? 4.705 -5.029 21.630 1.00 96.69 291 GLU A N 1
ATOM 2264 C CA . GLU A 1 291 ? 3.994 -5.842 20.635 1.00 96.69 291 GLU A CA 1
ATOM 2265 C C . GLU A 1 291 ? 3.414 -4.982 19.513 1.00 96.69 291 GLU A C 1
ATOM 2267 O O . GLU A 1 291 ? 3.539 -5.328 18.338 1.00 96.69 291 GLU A O 1
ATOM 2272 N N . ARG A 1 292 ? 2.845 -3.823 19.868 1.00 96.94 292 ARG A N 1
ATOM 2273 C CA . ARG A 1 292 ? 2.311 -2.842 18.919 1.00 96.94 292 ARG A CA 1
ATOM 2274 C C . ARG A 1 292 ? 3.376 -2.388 17.929 1.00 96.94 292 ARG A C 1
ATOM 2276 O O . ARG A 1 292 ? 3.152 -2.436 16.721 1.00 96.94 292 ARG A O 1
ATOM 2283 N N . LEU A 1 293 ? 4.532 -1.957 18.437 1.00 98.19 293 LEU A N 1
ATOM 2284 C CA . LEU A 1 293 ? 5.641 -1.479 17.612 1.00 98.19 293 LEU A CA 1
ATOM 2285 C C . LEU A 1 293 ? 6.245 -2.606 16.769 1.00 98.19 293 LEU A C 1
ATOM 2287 O O . LEU A 1 293 ? 6.531 -2.397 15.589 1.00 98.19 293 LEU A O 1
ATOM 2291 N N . LEU A 1 294 ? 6.397 -3.799 17.349 1.00 97.94 294 LEU A N 1
ATOM 2292 C CA . LEU A 1 294 ? 6.930 -4.962 16.649 1.00 97.94 294 LEU A CA 1
ATOM 2293 C C . LEU A 1 294 ? 6.023 -5.370 15.483 1.00 97.94 294 LEU A C 1
ATOM 2295 O O . LEU A 1 294 ? 6.496 -5.475 14.352 1.00 97.94 294 LEU A O 1
ATOM 2299 N N . PHE A 1 295 ? 4.724 -5.552 15.731 1.00 98.25 295 PHE A N 1
ATOM 2300 C CA . PHE A 1 295 ? 3.775 -5.943 14.691 1.00 98.25 295 PHE A CA 1
ATOM 2301 C C . PHE A 1 295 ? 3.675 -4.877 13.596 1.00 98.25 295 PHE A C 1
ATOM 2303 O O . PHE A 1 295 ? 3.764 -5.197 12.411 1.00 98.25 295 PHE A O 1
ATOM 2310 N N . PHE A 1 296 ? 3.556 -3.602 13.984 1.00 98.50 296 PHE A N 1
ATOM 2311 C CA . PHE A 1 296 ? 3.505 -2.485 13.041 1.00 98.50 296 PHE A CA 1
ATOM 2312 C C . PHE A 1 296 ? 4.744 -2.444 12.136 1.00 98.50 296 PHE A C 1
ATOM 2314 O O . PHE A 1 296 ? 4.614 -2.300 10.918 1.00 98.50 296 PHE A O 1
ATOM 2321 N N . GLY A 1 297 ? 5.940 -2.614 12.710 1.00 98.19 297 GLY A N 1
ATOM 2322 C CA . GLY A 1 297 ? 7.196 -2.651 11.964 1.00 98.19 297 GLY A CA 1
ATOM 2323 C C . GLY A 1 297 ? 7.261 -3.822 10.984 1.00 98.19 297 GLY A C 1
ATOM 2324 O O . GLY A 1 297 ? 7.547 -3.617 9.804 1.00 98.19 297 GLY A O 1
ATOM 2325 N N . LEU A 1 298 ? 6.937 -5.036 11.441 1.00 98.19 298 LEU A N 1
ATOM 2326 C CA . LEU A 1 298 ? 6.946 -6.243 10.606 1.00 98.19 298 LEU A CA 1
ATOM 2327 C C . LEU A 1 298 ? 5.950 -6.144 9.442 1.00 98.19 298 LEU A C 1
ATOM 2329 O O . LEU A 1 298 ? 6.320 -6.396 8.295 1.00 98.19 298 LEU A O 1
ATOM 2333 N N . ALA A 1 299 ? 4.713 -5.723 9.712 1.00 98.25 299 ALA A N 1
ATOM 2334 C CA . ALA A 1 299 ? 3.683 -5.563 8.689 1.00 98.25 299 ALA A CA 1
ATOM 2335 C C . ALA A 1 299 ? 4.018 -4.437 7.693 1.00 98.25 299 ALA A C 1
ATOM 2337 O O . ALA A 1 299 ? 3.791 -4.593 6.492 1.00 98.25 299 ALA A O 1
ATOM 2338 N N . SER A 1 300 ? 4.624 -3.336 8.153 1.00 98.44 300 SER A N 1
ATOM 2339 C CA . SER A 1 300 ? 5.086 -2.250 7.275 1.00 98.44 300 SER A CA 1
ATOM 2340 C C . SER A 1 300 ? 6.220 -2.705 6.353 1.00 98.44 300 SER A C 1
ATOM 2342 O O . SER A 1 300 ? 6.193 -2.424 5.155 1.00 98.44 300 SER A O 1
ATOM 2344 N N . VAL A 1 301 ? 7.196 -3.452 6.881 1.00 98.31 301 VAL A N 1
ATOM 2345 C CA . VAL A 1 301 ? 8.287 -4.033 6.083 1.00 98.31 301 VAL A CA 1
ATOM 2346 C C . VAL A 1 301 ? 7.740 -5.023 5.054 1.00 98.31 301 VAL A C 1
ATOM 2348 O O . VAL A 1 301 ? 8.141 -4.968 3.891 1.00 98.31 301 VAL A O 1
ATOM 2351 N N . ALA A 1 302 ? 6.793 -5.880 5.446 1.00 98.44 302 ALA A N 1
ATOM 2352 C CA . ALA A 1 302 ? 6.144 -6.824 4.541 1.00 98.44 302 ALA A CA 1
ATOM 2353 C C . ALA A 1 302 ? 5.405 -6.114 3.396 1.00 98.44 302 ALA A C 1
ATOM 2355 O O . ALA A 1 302 ? 5.605 -6.455 2.228 1.00 98.44 302 ALA A O 1
ATOM 2356 N N . ALA A 1 303 ? 4.620 -5.079 3.713 1.00 98.19 303 ALA A N 1
ATOM 2357 C CA . ALA A 1 303 ? 3.925 -4.275 2.715 1.00 98.19 303 ALA A CA 1
ATOM 2358 C C . ALA A 1 303 ? 4.913 -3.592 1.758 1.00 98.19 303 ALA A C 1
ATOM 2360 O O . ALA A 1 303 ? 4.810 -3.772 0.548 1.00 98.19 303 ALA A O 1
ATOM 2361 N N . CYS A 1 304 ? 5.922 -2.880 2.267 1.00 98.00 304 CYS A N 1
ATOM 2362 C CA . CYS A 1 304 ? 6.929 -2.223 1.428 1.00 98.00 304 CYS A CA 1
ATOM 2363 C C . CYS A 1 304 ? 7.673 -3.212 0.517 1.00 98.00 304 CYS A C 1
ATOM 2365 O O . CYS A 1 304 ? 7.900 -2.916 -0.657 1.00 98.00 304 CYS A O 1
ATOM 2367 N N . ALA A 1 305 ? 8.026 -4.395 1.027 1.00 98.06 305 ALA A N 1
ATOM 2368 C CA . ALA A 1 305 ? 8.735 -5.407 0.254 1.00 98.06 305 ALA A CA 1
ATOM 2369 C C . ALA A 1 305 ? 7.874 -6.008 -0.866 1.00 98.06 305 ALA A C 1
ATOM 2371 O O . ALA A 1 305 ? 8.335 -6.124 -2.008 1.00 98.06 305 ALA A O 1
ATOM 2372 N N . PHE A 1 306 ? 6.613 -6.335 -0.568 1.00 98.00 306 PHE A N 1
ATOM 2373 C CA . PHE A 1 306 ? 5.657 -6.786 -1.576 1.00 98.00 306 PHE A CA 1
ATOM 2374 C C . PHE A 1 306 ? 5.463 -5.720 -2.659 1.00 98.00 306 PHE A C 1
ATOM 2376 O O . PHE A 1 306 ? 5.551 -6.011 -3.850 1.00 98.00 306 PHE A O 1
ATOM 2383 N N . MET A 1 307 ? 5.268 -4.467 -2.250 1.00 97.00 307 MET A N 1
ATOM 2384 C CA . MET A 1 307 ? 5.007 -3.352 -3.155 1.00 97.00 307 MET A CA 1
ATOM 2385 C C . MET A 1 307 ? 6.197 -3.040 -4.062 1.00 97.00 307 MET A C 1
ATOM 2387 O O . MET A 1 307 ? 6.019 -2.872 -5.268 1.00 97.00 307 MET A O 1
ATOM 2391 N N . ALA A 1 308 ? 7.414 -3.050 -3.517 1.00 96.00 308 ALA A N 1
ATOM 2392 C CA . ALA A 1 308 ? 8.633 -2.933 -4.309 1.00 96.00 308 ALA A CA 1
ATOM 2393 C C . ALA A 1 308 ? 8.746 -4.068 -5.337 1.00 96.00 308 ALA A C 1
ATOM 2395 O O . ALA A 1 308 ? 9.040 -3.816 -6.503 1.00 96.00 308 ALA A O 1
ATOM 2396 N N . SER A 1 309 ? 8.451 -5.307 -4.934 1.00 96.38 309 SER A N 1
ATOM 2397 C CA . SER A 1 309 ? 8.508 -6.474 -5.827 1.00 96.38 309 SER A CA 1
ATOM 2398 C C . SER A 1 309 ? 7.477 -6.394 -6.944 1.00 96.38 309 SER A C 1
ATOM 2400 O O . SER A 1 309 ? 7.783 -6.699 -8.094 1.00 96.38 309 SER A O 1
ATOM 2402 N N . TRP A 1 310 ? 6.270 -5.932 -6.622 1.00 96.19 310 TRP A N 1
ATOM 2403 C CA . TRP A 1 310 ? 5.213 -5.732 -7.601 1.00 96.19 310 TRP A CA 1
ATOM 2404 C C . TRP A 1 310 ? 5.585 -4.660 -8.631 1.00 96.19 310 TRP A C 1
ATOM 2406 O O . TRP A 1 310 ? 5.401 -4.868 -9.829 1.00 96.19 310 TRP A O 1
ATOM 2416 N N . LEU A 1 311 ? 6.164 -3.538 -8.186 1.00 95.25 311 LEU A N 1
ATOM 2417 C CA . LEU A 1 311 ? 6.653 -2.488 -9.082 1.00 95.25 311 LEU A CA 1
ATOM 2418 C C . LEU A 1 311 ? 7.805 -2.985 -9.956 1.00 95.25 311 LEU A C 1
ATOM 2420 O O . LEU A 1 311 ? 7.761 -2.788 -11.166 1.00 95.25 311 LEU A O 1
ATOM 2424 N N . ILE A 1 312 ? 8.797 -3.674 -9.383 1.00 93.81 312 ILE A N 1
ATOM 2425 C CA . ILE A 1 312 ? 9.887 -4.284 -10.157 1.00 93.81 312 ILE A CA 1
ATOM 2426 C C . ILE A 1 312 ? 9.306 -5.205 -11.233 1.00 93.81 312 ILE A C 1
ATOM 2428 O O . ILE A 1 312 ? 9.633 -5.041 -12.404 1.00 93.81 312 ILE A O 1
ATOM 2432 N N . GLY A 1 313 ? 8.382 -6.099 -10.867 1.00 94.94 313 GLY A N 1
ATOM 2433 C CA . GLY A 1 313 ? 7.712 -6.988 -11.816 1.00 94.94 313 GLY A CA 1
ATOM 2434 C C . GLY A 1 313 ? 6.992 -6.231 -12.934 1.00 94.94 313 GLY A C 1
ATOM 2435 O O . GLY A 1 313 ? 7.128 -6.589 -14.103 1.00 94.94 313 GLY A O 1
ATOM 2436 N N . LEU A 1 314 ? 6.289 -5.146 -12.601 1.00 93.81 314 LEU A N 1
ATOM 2437 C CA . LEU A 1 314 ? 5.594 -4.301 -13.571 1.00 93.81 314 LEU A CA 1
ATOM 2438 C C . LEU A 1 314 ? 6.565 -3.636 -14.563 1.00 93.81 314 LEU A C 1
ATOM 2440 O O . LEU A 1 314 ? 6.350 -3.703 -15.775 1.00 93.81 314 LEU A O 1
ATOM 2444 N N . TYR A 1 315 ? 7.647 -3.026 -14.071 1.00 93.38 315 TYR A N 1
ATOM 2445 C CA . TYR A 1 315 ? 8.657 -2.383 -14.918 1.00 93.38 315 TYR A CA 1
ATOM 2446 C C . TYR A 1 315 ? 9.432 -3.400 -15.762 1.00 93.38 315 TYR A C 1
ATOM 2448 O O . TYR A 1 315 ? 9.682 -3.146 -16.940 1.00 93.38 315 TYR A O 1
ATOM 2456 N N . THR A 1 316 ? 9.767 -4.566 -15.204 1.00 91.12 316 THR A N 1
ATOM 2457 C CA . THR A 1 316 ? 10.414 -5.657 -15.943 1.00 91.12 316 THR A CA 1
ATOM 2458 C C . THR A 1 316 ? 9.508 -6.180 -17.055 1.00 91.12 316 THR A C 1
ATOM 2460 O O . THR A 1 316 ? 9.974 -6.346 -18.182 1.00 91.12 316 THR A O 1
ATOM 2463 N N . ALA A 1 317 ? 8.214 -6.380 -16.785 1.00 91.31 317 ALA A N 1
ATOM 2464 C CA . ALA A 1 317 ? 7.250 -6.805 -17.798 1.00 91.31 317 ALA A CA 1
ATOM 2465 C C . ALA A 1 317 ? 7.112 -5.770 -18.927 1.00 91.31 317 ALA A C 1
ATOM 2467 O O . ALA A 1 317 ? 7.134 -6.128 -20.105 1.00 91.31 317 ALA A O 1
ATOM 2468 N N . ALA A 1 318 ? 7.038 -4.481 -18.584 1.00 91.31 318 ALA A N 1
ATOM 2469 C CA . ALA A 1 318 ? 6.958 -3.406 -19.568 1.00 91.31 318 ALA A CA 1
ATOM 2470 C C . ALA A 1 318 ? 8.231 -3.295 -20.425 1.00 91.31 318 ALA A C 1
ATOM 2472 O O . ALA A 1 318 ? 8.143 -3.221 -21.651 1.00 91.31 318 ALA A O 1
ATOM 2473 N N . ALA A 1 319 ? 9.412 -3.338 -19.802 1.00 88.38 319 ALA A N 1
ATOM 2474 C CA . ALA A 1 319 ? 10.689 -3.321 -20.511 1.00 88.38 319 ALA A CA 1
ATOM 2475 C C . ALA A 1 319 ? 10.832 -4.536 -21.444 1.00 88.38 319 ALA A C 1
ATOM 2477 O O . ALA A 1 319 ? 11.213 -4.380 -22.604 1.00 88.38 319 ALA A 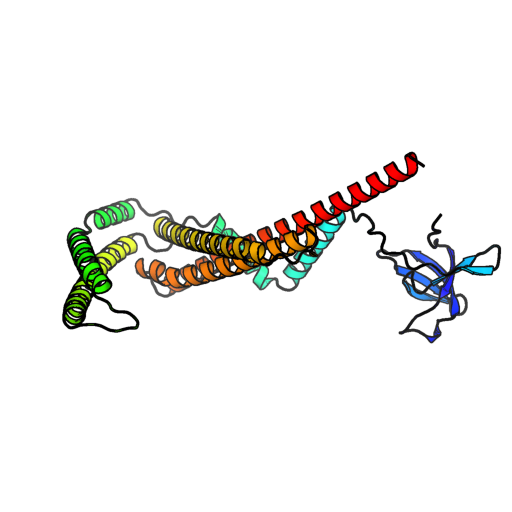O 1
ATOM 2478 N N . GLY A 1 320 ? 10.460 -5.728 -20.967 1.00 86.81 320 GLY A N 1
ATOM 2479 C CA . GLY A 1 320 ? 10.442 -6.949 -21.773 1.00 86.81 320 GLY A CA 1
ATOM 2480 C C . GLY A 1 320 ? 9.530 -6.828 -22.996 1.00 86.81 320 GLY A C 1
ATOM 2481 O O . GLY A 1 320 ? 9.947 -7.158 -24.105 1.00 86.81 320 GLY A O 1
ATOM 2482 N N . GLY A 1 321 ? 8.326 -6.272 -22.824 1.00 86.06 321 GLY A N 1
ATOM 2483 C CA . GLY A 1 321 ? 7.392 -6.024 -23.926 1.00 86.06 321 GLY A CA 1
ATOM 2484 C C . GLY A 1 321 ? 7.967 -5.106 -25.010 1.00 86.06 321 GLY A C 1
ATOM 2485 O O . GLY A 1 321 ? 7.862 -5.413 -26.197 1.00 86.06 321 GLY A O 1
ATOM 2486 N N . VAL A 1 322 ? 8.639 -4.017 -24.619 1.00 87.44 322 VAL A N 1
ATOM 2487 C CA . VAL A 1 322 ? 9.277 -3.083 -25.567 1.00 87.44 322 VAL A CA 1
ATOM 2488 C C . VAL A 1 322 ? 10.412 -3.758 -26.345 1.00 87.44 322 VAL A C 1
ATOM 2490 O O . VAL A 1 322 ? 10.504 -3.584 -27.560 1.00 87.44 322 VAL A O 1
ATOM 2493 N N . VAL A 1 323 ? 11.250 -4.559 -25.678 1.00 85.50 323 VAL A N 1
ATOM 2494 C CA . VAL A 1 323 ? 12.355 -5.286 -26.332 1.00 85.50 323 VAL A CA 1
ATOM 2495 C C . VAL A 1 323 ? 11.828 -6.290 -27.358 1.00 85.50 323 VAL A C 1
ATOM 2497 O O . VAL A 1 323 ? 12.339 -6.343 -28.478 1.00 85.50 323 VAL A O 1
ATOM 2500 N N . VAL A 1 324 ? 10.790 -7.056 -27.011 1.00 84.88 324 VAL A N 1
ATOM 2501 C CA . VAL A 1 324 ? 10.174 -8.034 -27.923 1.00 84.88 324 VAL A CA 1
ATOM 2502 C C . VAL A 1 324 ? 9.577 -7.343 -29.151 1.00 84.88 324 VAL A C 1
ATOM 2504 O O . VAL A 1 324 ? 9.831 -7.776 -30.274 1.00 84.88 324 VAL A O 1
ATOM 2507 N N . LEU A 1 325 ? 8.852 -6.235 -28.963 1.00 82.19 325 LEU A N 1
ATOM 2508 C CA . LEU A 1 325 ? 8.296 -5.455 -30.074 1.00 82.19 325 LEU A CA 1
ATOM 2509 C C . LEU A 1 325 ? 9.387 -4.867 -30.978 1.00 82.19 325 LEU A C 1
ATOM 2511 O O . LEU A 1 325 ? 9.246 -4.895 -32.199 1.00 82.19 325 LEU A O 1
ATOM 2515 N N . GLY A 1 326 ? 10.486 -4.376 -30.400 1.00 83.69 326 GLY A N 1
ATOM 2516 C CA . GLY A 1 326 ? 11.627 -3.860 -31.159 1.00 83.69 326 GLY A CA 1
ATOM 2517 C C . GLY A 1 326 ? 12.294 -4.934 -32.020 1.00 83.69 326 GLY A C 1
ATOM 2518 O O . GLY A 1 326 ? 12.524 -4.712 -33.210 1.00 83.69 326 GLY A O 1
ATOM 2519 N N . LYS A 1 327 ? 12.538 -6.124 -31.452 1.00 82.56 327 LYS A N 1
ATOM 2520 C CA . LYS A 1 327 ? 13.097 -7.269 -32.192 1.00 82.56 327 LYS A CA 1
ATOM 2521 C C . LYS A 1 327 ? 12.159 -7.736 -33.309 1.00 82.56 327 LYS A C 1
ATOM 2523 O O . LYS A 1 327 ? 12.607 -7.937 -34.436 1.00 82.56 327 LYS A O 1
ATOM 2528 N N . ALA A 1 328 ? 10.857 -7.834 -33.031 1.00 82.38 328 ALA A N 1
ATOM 2529 C CA . ALA A 1 328 ? 9.851 -8.170 -34.036 1.00 82.38 328 ALA A CA 1
ATOM 2530 C C . ALA A 1 328 ? 9.836 -7.154 -35.194 1.00 82.38 328 ALA A C 1
ATOM 2532 O O . ALA A 1 328 ? 9.928 -7.546 -36.357 1.00 82.38 328 ALA A O 1
ATOM 2533 N N . ALA A 1 329 ? 9.806 -5.852 -34.894 1.00 81.19 329 ALA A N 1
ATOM 2534 C CA . ALA A 1 329 ? 9.830 -4.799 -35.910 1.00 81.19 329 ALA A CA 1
ATOM 2535 C C . ALA A 1 329 ? 11.103 -4.844 -36.776 1.00 81.19 329 ALA A C 1
ATOM 2537 O O . ALA A 1 329 ? 11.020 -4.706 -37.996 1.00 81.19 329 ALA A O 1
ATOM 2538 N N . HIS A 1 330 ? 12.266 -5.094 -36.164 1.00 80.38 330 HIS A N 1
ATOM 2539 C CA . HIS A 1 330 ? 13.530 -5.248 -36.885 1.00 80.38 330 HIS A CA 1
ATOM 2540 C C . HIS A 1 330 ? 13.510 -6.467 -37.820 1.00 80.38 330 HIS A C 1
ATOM 2542 O O . HIS A 1 330 ? 13.862 -6.352 -38.992 1.00 80.38 330 HIS A O 1
ATOM 2548 N N . SER A 1 331 ? 13.025 -7.617 -37.337 1.00 81.38 331 SER A N 1
ATOM 2549 C CA . SER A 1 331 ? 12.914 -8.835 -38.151 1.00 81.38 331 SER A CA 1
ATOM 2550 C C . SER A 1 331 ? 11.990 -8.657 -39.361 1.00 81.38 331 SER A C 1
ATOM 2552 O O . SER A 1 331 ? 12.313 -9.109 -40.459 1.00 81.38 331 SER A O 1
ATOM 2554 N N . LEU A 1 332 ? 10.881 -7.926 -39.196 1.00 82.19 332 LEU A N 1
ATOM 2555 C CA . LEU A 1 332 ? 9.964 -7.596 -40.286 1.00 82.19 332 LEU A CA 1
ATOM 2556 C C . LEU A 1 332 ? 10.614 -6.659 -41.313 1.00 82.19 332 LEU A C 1
ATOM 2558 O O . LEU A 1 332 ? 10.419 -6.842 -42.512 1.00 82.19 332 LEU A O 1
ATOM 2562 N N . ALA A 1 333 ? 11.411 -5.684 -40.864 1.00 81.44 333 ALA A N 1
ATOM 2563 C CA . ALA A 1 333 ? 12.130 -4.776 -41.757 1.00 81.44 333 ALA A CA 1
ATOM 2564 C C . ALA A 1 333 ? 13.172 -5.513 -42.616 1.00 81.44 333 ALA A C 1
ATOM 2566 O O . ALA A 1 333 ? 13.270 -5.253 -43.816 1.00 81.44 333 ALA A O 1
ATOM 2567 N N . LEU A 1 334 ? 13.899 -6.470 -42.029 1.00 83.81 334 LEU A N 1
ATOM 2568 C CA . LEU A 1 334 ? 14.838 -7.323 -42.762 1.00 83.81 334 LEU A CA 1
ATOM 2569 C C . LEU A 1 334 ? 14.118 -8.203 -43.794 1.00 83.81 334 LEU A C 1
ATOM 2571 O O . LEU A 1 334 ? 14.541 -8.261 -44.947 1.00 83.81 334 LEU A O 1
ATOM 2575 N N . GLN A 1 335 ? 12.993 -8.825 -43.423 1.00 84.81 335 GLN A N 1
ATOM 2576 C CA . GLN A 1 335 ? 12.187 -9.621 -44.357 1.00 84.81 335 GLN A CA 1
ATOM 2577 C C . GLN A 1 335 ? 11.635 -8.786 -45.521 1.00 84.81 335 GLN A C 1
ATOM 2579 O O . GLN A 1 335 ? 11.597 -9.267 -46.655 1.00 84.81 335 GLN A O 1
ATOM 2584 N N . ASP A 1 336 ? 11.217 -7.540 -45.275 1.00 83.69 336 ASP A N 1
ATOM 2585 C CA . ASP A 1 336 ? 10.761 -6.642 -46.342 1.00 83.69 336 ASP A CA 1
ATOM 2586 C C . ASP A 1 336 ? 11.920 -6.244 -47.271 1.00 83.69 336 ASP A C 1
ATOM 2588 O O . ASP A 1 336 ? 11.767 -6.223 -48.493 1.00 83.69 336 ASP A O 1
ATOM 2592 N N . GLN A 1 337 ? 13.113 -6.008 -46.716 1.00 85.19 337 GLN A N 1
ATOM 2593 C CA . GLN A 1 337 ? 14.317 -5.733 -47.501 1.00 85.19 337 GLN A CA 1
ATOM 2594 C C . GLN A 1 337 ? 14.716 -6.930 -48.380 1.00 85.19 337 GLN A C 1
ATOM 2596 O O . GLN A 1 337 ? 15.023 -6.741 -49.558 1.00 85.19 337 GLN A O 1
ATOM 2601 N N . GLU A 1 338 ? 14.649 -8.155 -47.849 1.00 84.88 338 GLU A N 1
ATOM 2602 C CA . GLU A 1 338 ? 14.881 -9.388 -48.613 1.00 84.88 338 GLU A CA 1
ATOM 2603 C C . GLU A 1 338 ? 13.818 -9.636 -49.689 1.00 84.88 338 GLU A C 1
ATOM 2605 O O . GLU A 1 338 ? 14.131 -10.099 -50.786 1.00 84.88 338 GLU A O 1
ATOM 2610 N N . ARG A 1 339 ? 12.543 -9.333 -49.415 1.00 81.38 339 ARG A N 1
ATOM 2611 C CA . ARG A 1 339 ? 11.489 -9.425 -50.437 1.00 81.38 339 ARG A CA 1
ATOM 2612 C C . ARG A 1 339 ? 11.735 -8.438 -51.570 1.00 81.38 339 ARG A C 1
ATOM 2614 O O . ARG A 1 339 ? 11.628 -8.816 -52.733 1.00 81.38 339 ARG A O 1
ATOM 2621 N N . ARG A 1 340 ? 12.104 -7.195 -51.252 1.00 81.44 340 ARG A N 1
ATOM 2622 C CA . ARG A 1 340 ? 12.409 -6.167 -52.259 1.00 81.44 340 ARG A CA 1
ATOM 2623 C C . ARG A 1 340 ? 13.646 -6.502 -53.088 1.00 81.44 340 ARG A C 1
ATOM 2625 O O . ARG A 1 340 ? 13.675 -6.141 -54.261 1.00 81.44 340 ARG A O 1
ATOM 2632 N N . SER A 1 341 ? 14.645 -7.176 -52.515 1.00 83.25 341 SER A N 1
ATOM 2633 C CA . SER A 1 341 ? 15.834 -7.603 -53.259 1.00 83.25 341 SER A CA 1
ATOM 2634 C C . SER A 1 341 ? 15.584 -8.810 -54.165 1.00 83.25 341 SER A C 1
ATOM 2636 O O . SER A 1 341 ? 16.264 -8.921 -55.172 1.00 83.25 341 SER A O 1
ATOM 2638 N N . ARG A 1 342 ? 14.603 -9.677 -53.867 1.00 78.94 342 ARG A N 1
ATOM 2639 C CA . ARG A 1 342 ? 14.214 -10.797 -54.753 1.00 78.94 342 ARG A CA 1
ATOM 2640 C C . ARG A 1 342 ? 13.332 -10.398 -55.937 1.00 78.94 342 ARG A C 1
ATOM 2642 O O . ARG A 1 342 ? 13.210 -11.171 -56.879 1.00 78.94 342 ARG A O 1
ATOM 2649 N N . VAL A 1 343 ? 12.660 -9.250 -55.859 1.00 78.00 343 VAL A N 1
ATOM 2650 C CA . VAL A 1 343 ? 11.773 -8.744 -56.926 1.00 78.00 343 VAL A CA 1
ATOM 2651 C C . VAL A 1 343 ? 12.537 -7.875 -57.943 1.00 78.00 343 VAL A C 1
ATOM 2653 O O . VAL A 1 343 ? 11.996 -7.569 -59.003 1.00 78.00 343 VAL A O 1
ATOM 2656 N N . ARG A 1 344 ? 13.781 -7.482 -57.641 1.00 59.03 344 ARG A N 1
ATOM 2657 C CA . ARG A 1 344 ? 14.688 -6.781 -58.566 1.00 59.03 344 ARG A CA 1
ATOM 2658 C C . ARG A 1 344 ? 15.616 -7.753 -59.273 1.00 59.03 344 ARG A C 1
ATOM 2660 O O . ARG A 1 344 ? 15.934 -7.463 -60.443 1.00 59.03 344 ARG A O 1
#

Mean predicted aligned error: 12.74 Å

Organism: NCBI:txid73025

Sequence (344 aa):
FFDMVAVGDTVVVHGLRSASQHNGAKARVVMKEILDKYIIELEESGTRLKIKAENMHVIDPATGAVIPTKAPGKQAEDTPLEDLGSVMLSGAVSVAKRNWKISLTWVVGLLLASFATGFAVSEDQRVKYESMMQDINTEPLMAAEDAAYRVRGLYESHKGWFWTCDALCTQYKTEYEAAAKQLEHEQSIVNRQISDAKGEVGIFSTYGVEETRRLFWKSFGQGKDFAKRQSMWDLLFLGVGRGRDDGLAAYLIKLLLQVLLNFTLGLIGATIGFIWSLWGVVSSFQPGIAERLLFFGLASVAACAFMASWLIGLYTAAAGGVVVLGKAAHSLALQDQERRSRVR

Radius of gyration: 34.22 Å; Cα contacts (8 Å, |Δi|>4): 345; chains: 1; bounding box: 92×53×83 Å

Solvent-accessible surface area (backbone atoms only — not comparable to full-atom values): 18297 Å² total; per-residue (Å²): 141,77,87,71,90,48,74,69,41,48,28,33,30,36,89,45,81,94,52,48,90,48,45,72,40,52,24,34,31,71,40,83,48,86,88,62,31,33,35,29,31,30,72,90,74,68,49,74,45,83,43,48,57,67,33,35,22,41,42,41,89,90,74,68,45,78,43,75,42,70,54,79,69,84,65,81,69,80,70,51,72,69,56,56,50,53,52,52,49,52,50,51,51,52,52,35,68,74,37,45,68,60,44,48,49,34,52,53,9,41,49,45,66,73,65,66,58,47,44,85,71,54,70,69,39,47,54,50,30,53,51,47,60,69,67,58,77,56,63,68,37,51,55,27,46,54,52,24,52,56,33,43,53,54,20,62,73,44,48,46,79,90,88,40,64,52,76,66,22,50,52,31,45,54,53,25,54,52,30,46,51,50,29,53,51,41,47,51,53,51,52,47,53,52,22,56,28,37,40,62,58,30,51,64,13,36,67,34,39,48,53,51,50,51,48,44,52,52,27,48,49,52,8,50,53,47,14,52,52,51,38,50,52,49,53,60,54,54,64,75,65,64,63,93,80,68,51,69,67,63,51,52,50,53,51,51,52,50,42,51,50,31,39,52,52,20,45,52,51,17,50,52,52,34,55,62,51,43,57,57,57,49,55,38,16,65,54,56,73,67,57,42,53,51,51,52,50,53,53,45,40,12,50,53,25,46,51,51,50,50,49,51,51,51,54,51,53,53,53,50,51,52,52,52,52,52,52,50,54,51,54,52,52,52,52,51,52,54,51,57,61,73,76,106